Protein AF-A0A841EMT9-F1 (afdb_monomer_lite)

pLDDT: mean 80.93, std 11.11, range [41.47, 94.06]

Radius of gyration: 23.18 Å; chains: 1; bounding box: 44×37×73 Å

Organism: NCBI:txid502909

Structure (mmCIF, N/CA/C/O backbone):
data_AF-A0A841EMT9-F1
#
_entry.id   AF-A0A841EMT9-F1
#
loop_
_atom_site.group_PDB
_atom_site.id
_atom_site.type_symbol
_atom_site.label_atom_id
_atom_site.label_alt_id
_atom_site.label_comp_id
_atom_site.label_asym_id
_atom_site.label_entity_id
_atom_site.label_seq_id
_atom_site.pdbx_PDB_ins_code
_atom_site.Cartn_x
_atom_site.Cartn_y
_atom_site.Cartn_z
_atom_site.occupancy
_atom_site.B_iso_or_equiv
_atom_site.auth_seq_id
_atom_site.auth_comp_id
_atom_site.auth_asym_id
_atom_site.auth_atom_id
_atom_site.pdbx_PDB_model_num
ATOM 1 N N . MET A 1 1 ? 0.232 -6.992 -25.025 1.00 57.97 1 MET A N 1
ATOM 2 C CA . MET A 1 1 ? 1.631 -6.806 -24.603 1.00 57.97 1 MET A CA 1
ATOM 3 C C . MET A 1 1 ? 1.830 -5.321 -24.363 1.00 57.97 1 MET A C 1
ATOM 5 O O . MET A 1 1 ? 1.507 -4.546 -25.260 1.00 57.97 1 MET A O 1
ATOM 9 N N . THR A 1 2 ? 2.210 -4.908 -23.153 1.00 75.50 2 THR A N 1
ATOM 10 C CA . THR A 1 2 ? 2.491 -3.482 -22.883 1.00 75.50 2 THR A CA 1
ATOM 11 C C . THR A 1 2 ? 3.831 -3.095 -23.511 1.00 75.50 2 THR A C 1
ATOM 13 O O . THR A 1 2 ? 4.648 -3.965 -23.814 1.00 75.50 2 THR A O 1
ATOM 16 N N . ASN A 1 3 ? 4.090 -1.804 -23.726 1.00 79.00 3 ASN A N 1
ATOM 17 C CA . ASN A 1 3 ? 5.378 -1.394 -24.293 1.00 79.00 3 ASN A CA 1
ATOM 18 C C . ASN A 1 3 ? 6.549 -1.743 -23.354 1.00 79.00 3 ASN A C 1
ATOM 20 O O . ASN A 1 3 ? 7.606 -2.169 -23.807 1.00 79.00 3 ASN A O 1
ATOM 24 N N . LEU A 1 4 ? 6.326 -1.660 -22.040 1.00 87.00 4 LEU A N 1
ATOM 25 C CA . LEU A 1 4 ? 7.295 -2.076 -21.028 1.00 87.00 4 LEU A CA 1
ATOM 26 C C . LEU A 1 4 ? 7.629 -3.576 -21.135 1.00 87.00 4 LEU A C 1
ATOM 28 O O . LEU A 1 4 ? 8.797 -3.958 -21.109 1.00 87.00 4 LEU A O 1
ATOM 32 N N . GLU A 1 5 ? 6.613 -4.416 -21.349 1.00 86.19 5 GLU A N 1
ATOM 33 C CA . GLU A 1 5 ? 6.794 -5.847 -21.598 1.00 86.19 5 GLU A CA 1
ATOM 34 C C . GLU A 1 5 ? 7.573 -6.055 -22.897 1.00 86.19 5 GLU A C 1
ATOM 36 O O . GLU A 1 5 ? 8.557 -6.777 -22.901 1.00 86.19 5 GLU A O 1
ATOM 41 N N . LYS A 1 6 ? 7.222 -5.339 -23.971 1.00 82.81 6 LYS A N 1
ATOM 42 C CA . LYS A 1 6 ? 7.889 -5.431 -25.277 1.00 82.81 6 LYS A CA 1
ATOM 43 C C . LYS A 1 6 ? 9.382 -5.086 -25.228 1.00 82.81 6 LYS A C 1
ATOM 45 O O . LYS A 1 6 ? 10.168 -5.801 -25.843 1.00 82.81 6 LYS A O 1
ATOM 50 N N . PHE A 1 7 ? 9.779 -4.012 -24.548 1.00 84.38 7 PHE A N 1
ATOM 51 C CA . PHE A 1 7 ? 11.166 -3.523 -24.578 1.00 84.38 7 PHE A CA 1
ATOM 52 C C . PHE A 1 7 ? 12.050 -4.080 -23.460 1.00 84.38 7 PHE A C 1
ATOM 54 O O . PHE A 1 7 ? 13.268 -4.173 -23.633 1.00 84.38 7 PHE A O 1
ATOM 61 N N . PHE A 1 8 ? 11.450 -4.461 -22.331 1.00 87.25 8 PHE A N 1
ATOM 62 C CA . PHE A 1 8 ? 12.185 -4.791 -21.111 1.00 87.25 8 PHE A CA 1
ATOM 63 C C . PHE A 1 8 ? 11.793 -6.130 -20.485 1.00 87.25 8 PHE A C 1
ATOM 65 O O . PHE A 1 8 ? 12.443 -6.545 -19.533 1.00 87.25 8 PHE A O 1
ATOM 72 N N . GLY A 1 9 ? 10.766 -6.820 -20.992 1.00 88.00 9 GLY A N 1
ATOM 73 C CA . GLY A 1 9 ? 10.283 -8.061 -20.381 1.00 88.00 9 GLY A CA 1
ATOM 74 C C . GLY A 1 9 ? 9.599 -7.842 -19.034 1.00 88.00 9 GLY A C 1
ATOM 75 O O . GLY A 1 9 ? 9.548 -8.756 -18.216 1.00 88.00 9 GLY A O 1
ATOM 76 N N . ILE A 1 10 ? 9.099 -6.630 -18.769 1.00 90.06 10 ILE A N 1
ATOM 77 C CA . ILE A 1 10 ? 8.435 -6.301 -17.505 1.00 90.06 10 ILE A CA 1
ATOM 78 C C . ILE A 1 10 ? 6.928 -6.204 -17.706 1.00 90.06 10 ILE A C 1
ATOM 80 O O . ILE A 1 10 ? 6.430 -5.368 -18.464 1.00 90.06 10 ILE A O 1
ATOM 84 N N . LYS A 1 11 ? 6.191 -7.015 -16.948 1.00 91.94 11 LYS A N 1
ATOM 85 C CA . LYS A 1 11 ? 4.730 -7.032 -16.940 1.00 91.94 11 LYS A CA 1
ATOM 86 C C . LYS A 1 11 ? 4.197 -6.594 -15.582 1.00 91.94 11 LYS A C 1
ATOM 88 O O . LYS A 1 11 ? 4.527 -7.174 -14.555 1.00 91.94 11 LYS A O 1
ATOM 93 N N . VAL A 1 12 ? 3.312 -5.605 -15.589 1.00 91.94 12 VAL A N 1
ATOM 94 C CA . VAL A 1 12 ? 2.683 -5.062 -14.378 1.00 91.94 12 VAL A CA 1
ATOM 95 C C . VAL A 1 12 ? 1.253 -5.579 -14.278 1.00 91.94 12 VAL A C 1
ATOM 97 O O . VAL A 1 12 ? 0.493 -5.493 -15.244 1.00 91.94 12 VAL A O 1
ATOM 100 N N . GLN A 1 13 ? 0.875 -6.107 -13.116 1.00 91.50 13 GLN A N 1
ATOM 101 C CA . GLN A 1 13 ? -0.456 -6.655 -12.880 1.00 91.50 13 GLN A CA 1
ATOM 102 C C . GLN A 1 13 ? -0.939 -6.356 -11.461 1.00 91.50 13 GLN A C 1
ATOM 104 O O . GLN A 1 13 ? -0.216 -6.555 -10.494 1.00 91.50 13 GLN A O 1
ATOM 109 N N . PHE A 1 14 ? -2.201 -5.951 -11.329 1.00 89.12 14 PHE A N 1
ATOM 110 C CA . PHE A 1 14 ? -2.881 -5.900 -10.036 1.00 89.12 14 PHE A CA 1
ATOM 111 C C . PHE A 1 14 ? -3.625 -7.206 -9.782 1.00 89.12 14 PHE A C 1
ATOM 113 O O . PHE A 1 14 ? -4.360 -7.689 -10.651 1.00 89.12 14 PHE A O 1
ATOM 120 N N . LYS A 1 15 ? -3.477 -7.764 -8.580 1.00 85.69 15 LYS A N 1
ATOM 121 C CA . LYS A 1 15 ? -4.361 -8.828 -8.109 1.00 85.69 15 LYS A CA 1
ATOM 122 C C . LYS A 1 15 ? -5.725 -8.223 -7.781 1.00 85.69 15 LYS A C 1
ATOM 124 O O . LYS A 1 15 ? -5.851 -7.425 -6.858 1.00 85.69 15 LYS A O 1
ATOM 129 N N . GLN A 1 16 ? -6.745 -8.608 -8.544 1.00 69.88 16 GLN A N 1
ATOM 130 C CA . GLN A 1 16 ? -8.134 -8.212 -8.273 1.00 69.88 16 GLN A CA 1
ATOM 131 C C . GLN A 1 16 ? -8.759 -9.028 -7.135 1.00 69.88 16 GLN A C 1
ATOM 133 O O . GLN A 1 16 ? -9.648 -8.550 -6.434 1.00 69.88 16 GLN A O 1
ATOM 138 N N . ILE A 1 17 ? -8.297 -10.268 -6.963 1.00 82.00 17 ILE A N 1
ATOM 139 C CA . ILE A 1 17 ? -8.716 -11.174 -5.900 1.00 82.00 17 ILE A CA 1
ATOM 140 C C . ILE A 1 17 ? -7.456 -11.558 -5.138 1.00 82.00 17 ILE A C 1
ATOM 142 O O . ILE A 1 17 ? -6.546 -12.168 -5.700 1.00 82.00 17 ILE A O 1
ATOM 146 N N . LEU A 1 18 ? -7.405 -11.143 -3.878 1.00 84.50 18 LEU A N 1
ATOM 147 C CA . LEU A 1 18 ? -6.379 -11.559 -2.934 1.00 84.50 18 LEU A CA 1
ATOM 148 C C . LEU A 1 18 ? -6.778 -12.910 -2.349 1.00 84.50 18 LEU A C 1
ATOM 150 O O . LEU A 1 18 ? -7.969 -13.159 -2.127 1.00 84.50 18 LEU A O 1
ATOM 154 N N . ASP A 1 19 ? -5.798 -13.773 -2.105 1.00 85.69 19 ASP A N 1
ATOM 155 C CA . ASP A 1 19 ? -6.056 -14.988 -1.341 1.00 85.69 19 ASP A CA 1
ATOM 156 C C . ASP A 1 19 ? -6.442 -14.635 0.113 1.00 85.69 19 ASP A C 1
ATOM 158 O O . ASP A 1 19 ? -6.167 -13.524 0.579 1.00 85.69 19 ASP A O 1
ATOM 162 N N . PRO A 1 20 ? -7.126 -15.537 0.840 1.00 79.50 20 PRO A N 1
ATOM 163 C CA . PRO A 1 20 ? -7.643 -15.225 2.171 1.00 79.50 20 PRO A CA 1
ATOM 164 C C . PRO A 1 20 ? -6.575 -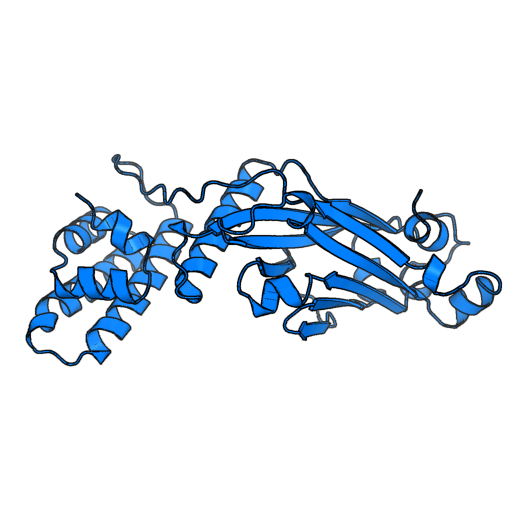14.785 3.181 1.00 79.50 20 PRO A C 1
ATOM 166 O O . PRO A 1 20 ? -6.867 -13.943 4.030 1.00 79.50 20 PRO A O 1
ATOM 169 N N . LEU A 1 21 ? -5.352 -15.319 3.086 1.00 74.81 21 LEU A N 1
ATOM 170 C CA . LEU A 1 21 ? -4.259 -14.983 3.999 1.00 74.81 21 LEU A CA 1
ATOM 171 C C . LEU A 1 21 ? -3.720 -13.581 3.708 1.00 74.81 21 LEU A C 1
ATOM 173 O O . LEU A 1 21 ? -3.637 -12.760 4.620 1.00 74.81 21 LEU A O 1
ATOM 177 N N . GLU A 1 22 ? -3.440 -13.280 2.437 1.00 77.31 22 GLU A N 1
ATOM 178 C CA . GLU A 1 22 ? -3.008 -11.954 1.980 1.00 77.31 22 GLU A CA 1
ATOM 179 C C . GLU A 1 22 ? -4.060 -10.884 2.314 1.00 77.31 22 GLU A C 1
ATOM 181 O O . GLU A 1 22 ? -3.741 -9.815 2.838 1.00 77.31 22 GLU A O 1
ATOM 186 N N . LEU A 1 23 ? -5.342 -11.197 2.100 1.00 84.31 23 LEU A N 1
ATOM 187 C CA . LEU A 1 23 ? -6.450 -10.320 2.468 1.00 84.31 23 LEU A CA 1
ATOM 188 C C . LEU A 1 23 ? -6.508 -10.068 3.980 1.00 84.31 23 LEU A C 1
ATOM 190 O O . LEU A 1 23 ? -6.699 -8.926 4.398 1.00 84.31 23 LEU A O 1
ATOM 194 N N . SER A 1 24 ? -6.374 -11.116 4.797 1.00 76.75 24 SER A N 1
ATOM 195 C CA . SER A 1 24 ? -6.397 -10.994 6.257 1.00 76.75 24 SER A CA 1
ATOM 196 C C . SER A 1 24 ? -5.236 -10.140 6.760 1.00 76.75 24 SER A C 1
ATOM 198 O O . SER A 1 24 ? -5.446 -9.235 7.565 1.00 76.75 24 SER A O 1
ATOM 200 N N . TYR A 1 25 ? -4.029 -10.374 6.241 1.00 80.50 25 TYR A N 1
ATOM 201 C CA . TYR A 1 25 ? -2.841 -9.588 6.565 1.00 80.50 25 TYR A CA 1
ATOM 202 C C . TYR A 1 25 ? -3.038 -8.098 6.245 1.00 80.50 25 TYR A C 1
ATOM 204 O O . TYR A 1 25 ? -2.865 -7.243 7.117 1.00 80.50 25 TYR A O 1
ATOM 212 N N . LEU A 1 26 ? -3.491 -7.774 5.027 1.00 84.56 26 LEU A N 1
ATOM 213 C CA . LEU A 1 26 ? -3.700 -6.384 4.613 1.00 84.56 26 LEU A CA 1
ATOM 214 C C . LEU A 1 26 ? -4.832 -5.692 5.378 1.00 84.56 26 LEU A C 1
ATOM 216 O O . LEU A 1 26 ? -4.747 -4.489 5.631 1.00 84.56 26 LEU A O 1
ATOM 220 N N . LYS A 1 27 ? -5.874 -6.425 5.790 1.00 85.44 27 LYS A N 1
ATOM 221 C CA . LYS A 1 27 ? -6.912 -5.889 6.684 1.00 85.44 27 LYS A CA 1
ATOM 222 C C . LYS A 1 27 ? -6.339 -5.505 8.046 1.00 85.44 27 LYS A C 1
ATOM 224 O O . LYS A 1 27 ? -6.620 -4.408 8.522 1.00 85.44 27 LYS A O 1
ATOM 229 N N . THR A 1 28 ? -5.521 -6.366 8.647 1.00 78.00 28 THR A N 1
ATOM 230 C CA . THR A 1 28 ? -4.851 -6.076 9.924 1.00 78.00 28 THR A CA 1
ATOM 231 C C . THR A 1 28 ? -3.940 -4.859 9.803 1.00 78.00 28 THR A C 1
ATOM 233 O O . THR A 1 28 ? -3.982 -3.957 10.637 1.00 78.00 28 THR A O 1
ATOM 236 N N . LYS A 1 29 ? -3.168 -4.781 8.717 1.00 80.56 29 LYS A N 1
ATOM 237 C CA . LYS A 1 29 ? -2.310 -3.630 8.425 1.00 80.56 29 LYS A CA 1
ATOM 238 C C . LYS A 1 29 ? -3.116 -2.334 8.275 1.00 80.56 29 LYS A C 1
ATOM 240 O O . LYS A 1 29 ? -2.742 -1.311 8.841 1.00 80.56 29 LYS A O 1
ATOM 245 N N . ALA A 1 30 ? -4.258 -2.381 7.589 1.00 84.56 30 ALA A N 1
ATOM 246 C CA . ALA A 1 30 ? -5.164 -1.239 7.470 1.00 84.56 30 ALA A CA 1
ATOM 247 C C . ALA A 1 30 ? -5.750 -0.809 8.832 1.00 84.56 30 ALA A C 1
ATOM 249 O O . ALA A 1 30 ? -5.779 0.379 9.151 1.00 84.56 30 ALA A O 1
ATOM 250 N N . LEU A 1 31 ? -6.152 -1.757 9.681 1.00 80.12 31 LEU A N 1
ATOM 251 C CA . LEU A 1 31 ? -6.595 -1.451 11.046 1.00 80.12 31 LEU A CA 1
ATOM 252 C C . LEU A 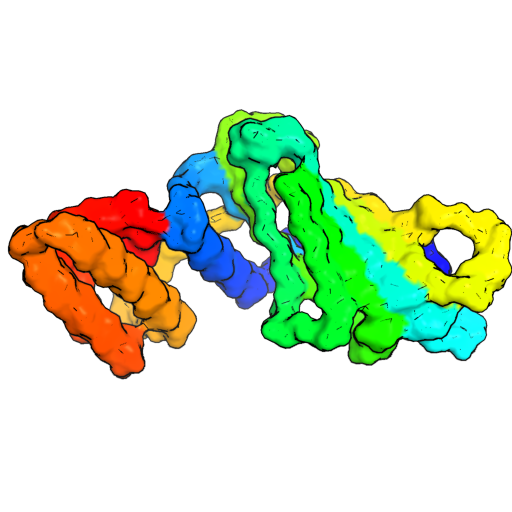1 31 ? -5.499 -0.732 11.849 1.00 80.12 31 LEU A C 1
ATOM 254 O O . LEU A 1 31 ? -5.750 0.332 12.414 1.00 80.12 31 LEU A O 1
ATOM 258 N N . ASN A 1 32 ? -4.266 -1.241 11.809 1.00 72.50 32 ASN A N 1
ATOM 259 C CA . ASN A 1 32 ? -3.130 -0.632 12.505 1.00 72.50 32 ASN A CA 1
ATOM 260 C C . ASN A 1 32 ? -2.830 0.790 11.999 1.00 72.50 32 ASN A C 1
ATOM 262 O O . ASN A 1 32 ? -2.602 1.699 12.799 1.00 72.50 32 ASN A O 1
ATOM 266 N N . LEU A 1 33 ? -2.877 1.008 10.680 1.00 75.19 33 LEU A N 1
ATOM 267 C CA . LEU A 1 33 ? -2.706 2.336 10.082 1.00 75.19 33 LEU A CA 1
ATOM 268 C C . LEU A 1 33 ? -3.803 3.308 10.526 1.00 75.19 33 LEU A C 1
ATOM 270 O O . LEU A 1 33 ? -3.507 4.466 10.818 1.00 75.19 33 LEU A O 1
ATOM 274 N N . THR A 1 34 ? -5.050 2.843 10.630 1.00 73.56 34 THR A N 1
ATOM 275 C CA . THR A 1 34 ? -6.177 3.650 11.127 1.00 73.56 34 THR A CA 1
ATOM 276 C C . THR A 1 34 ? -5.911 4.136 12.558 1.00 73.56 34 THR A C 1
ATOM 278 O O . THR A 1 34 ? -6.031 5.329 12.835 1.00 73.56 34 THR A O 1
ATOM 281 N N . ALA A 1 35 ? -5.442 3.243 13.437 1.00 66.44 35 ALA A N 1
ATOM 282 C CA . ALA A 1 35 ? -5.105 3.558 14.829 1.00 66.44 35 ALA A CA 1
ATOM 283 C C . ALA A 1 35 ? -3.856 4.451 14.989 1.00 66.44 35 ALA A C 1
ATOM 285 O O . ALA A 1 35 ? -3.601 5.002 16.059 1.00 66.44 35 ALA A O 1
ATOM 286 N N . LEU A 1 36 ? -2.997 4.554 13.970 1.00 62.31 36 LEU A N 1
ATOM 287 C CA . LEU A 1 36 ? -1.829 5.449 13.980 1.00 62.31 36 LEU A CA 1
ATOM 288 C C . LEU A 1 36 ? -2.162 6.861 13.494 1.00 62.31 36 LEU A C 1
ATOM 290 O O . LEU A 1 36 ? -1.440 7.803 13.799 1.00 62.31 36 LEU A O 1
ATOM 294 N N . THR A 1 37 ? -3.241 7.003 12.732 1.00 65.62 37 THR A N 1
ATOM 295 C CA . THR A 1 37 ? -3.560 8.226 11.986 1.00 65.62 37 THR A CA 1
ATOM 296 C C . THR A 1 37 ? -4.781 8.967 12.538 1.00 65.62 37 THR A C 1
ATOM 298 O O . THR A 1 37 ? -5.157 10.009 12.002 1.00 65.62 37 THR A O 1
ATOM 301 N N . ASN A 1 38 ? -5.356 8.461 13.637 1.00 62.53 38 ASN A N 1
ATOM 302 C CA . ASN A 1 38 ? -6.539 8.977 14.331 1.00 62.53 38 ASN A CA 1
ATOM 303 C C . ASN A 1 38 ? -7.749 9.195 13.398 1.00 62.53 38 ASN A C 1
ATOM 305 O O . ASN A 1 38 ? -8.455 10.203 13.479 1.00 62.53 38 ASN A O 1
ATOM 309 N N . PHE A 1 39 ? -7.973 8.271 12.456 1.00 67.69 39 PHE A N 1
ATOM 310 C CA . PHE A 1 39 ? -9.124 8.337 11.553 1.00 67.69 39 PHE A CA 1
ATOM 311 C C . PHE A 1 39 ? -10.343 7.635 12.129 1.00 67.69 39 PHE A C 1
ATOM 313 O O . PHE A 1 39 ? -10.267 6.493 12.578 1.00 67.69 39 PHE A O 1
ATOM 320 N N . ASN A 1 40 ? -11.507 8.274 11.987 1.00 74.19 40 ASN A N 1
ATOM 321 C CA . ASN A 1 40 ? -12.767 7.570 12.156 1.00 74.19 40 ASN A CA 1
ATOM 322 C C . ASN A 1 40 ? -13.032 6.700 10.918 1.00 74.19 40 ASN A C 1
ATOM 324 O O . ASN A 1 40 ? -13.449 7.202 9.869 1.00 74.19 40 ASN A O 1
ATOM 328 N N . ILE A 1 41 ? -12.805 5.393 11.056 1.00 76.38 41 ILE A N 1
ATOM 329 C CA . ILE A 1 41 ? -12.998 4.403 9.993 1.00 76.38 41 ILE A CA 1
ATOM 330 C C . ILE A 1 41 ? -14.431 4.365 9.451 1.00 76.38 41 ILE A C 1
ATOM 332 O O . ILE A 1 41 ? -14.647 4.020 8.291 1.00 76.38 41 ILE A O 1
ATOM 336 N N . GLU A 1 42 ? -15.418 4.783 10.246 1.00 80.94 42 GLU A N 1
ATOM 337 C CA . GLU A 1 42 ? -16.824 4.809 9.846 1.00 80.94 42 GLU A CA 1
ATOM 338 C C . GLU A 1 42 ? -17.094 5.806 8.716 1.00 80.94 42 GLU A C 1
ATOM 340 O O . GLU A 1 42 ? -18.068 5.640 7.983 1.00 80.94 42 GLU A O 1
ATOM 345 N N . ASN A 1 43 ? -16.223 6.796 8.513 1.00 85.62 43 ASN A N 1
ATOM 346 C CA . ASN A 1 43 ? -16.368 7.788 7.446 1.00 85.62 43 ASN A CA 1
ATOM 347 C C . ASN A 1 43 ? -15.741 7.348 6.119 1.00 85.62 43 ASN A C 1
ATOM 349 O O . ASN A 1 43 ? -15.933 8.016 5.102 1.00 85.62 43 ASN A O 1
ATOM 353 N N . PHE A 1 44 ? -15.018 6.225 6.100 1.00 87.50 44 PHE A N 1
ATOM 354 C CA . PHE A 1 44 ? -14.245 5.792 4.942 1.00 87.50 44 PHE A CA 1
ATOM 355 C C . PHE A 1 44 ? -14.656 4.400 4.457 1.00 87.50 44 PHE A C 1
ATOM 357 O O . PHE A 1 44 ? -15.058 3.519 5.214 1.00 87.50 44 PHE A O 1
ATOM 364 N N . PHE A 1 45 ? -14.542 4.197 3.151 1.00 90.88 45 PHE A N 1
ATOM 365 C CA . PHE A 1 45 ? -14.413 2.888 2.534 1.00 90.88 45 PHE A CA 1
ATOM 366 C C . PHE A 1 45 ? -12.933 2.529 2.445 1.00 90.88 45 PHE A C 1
ATOM 368 O O . PHE A 1 45 ? -12.112 3.369 2.074 1.00 90.88 45 PHE A O 1
ATOM 375 N N . VAL A 1 46 ? -12.597 1.278 2.754 1.00 90.00 46 VAL A N 1
ATOM 376 C CA . VAL A 1 46 ? -11.222 0.776 2.683 1.00 90.00 46 VAL A CA 1
ATOM 377 C C . VAL A 1 46 ? -11.079 -0.155 1.499 1.00 90.00 46 VAL A C 1
ATOM 379 O O . VAL A 1 46 ? -11.938 -0.999 1.250 1.00 90.00 46 VAL A O 1
ATOM 382 N N . TYR A 1 47 ? -9.971 -0.023 0.788 1.00 91.56 47 TYR A N 1
ATOM 383 C CA . TYR A 1 47 ? -9.611 -0.860 -0.342 1.00 91.56 47 TYR A CA 1
ATOM 384 C C . TYR A 1 47 ? -8.185 -1.354 -0.164 1.00 91.56 47 TYR A C 1
ATOM 386 O O . TYR A 1 47 ? -7.305 -0.582 0.211 1.00 91.56 47 TYR A O 1
ATOM 394 N N . VAL A 1 48 ? -7.954 -2.626 -0.473 1.00 91.00 48 VAL A N 1
ATOM 395 C CA . VAL A 1 48 ? -6.629 -3.244 -0.402 1.00 91.00 48 VAL A CA 1
ATOM 396 C C . VAL A 1 48 ? -6.320 -3.934 -1.722 1.00 91.00 48 VAL A C 1
ATOM 398 O O . VAL A 1 48 ? -7.181 -4.602 -2.295 1.00 91.00 48 VAL A O 1
ATOM 401 N N . HIS A 1 49 ? -5.108 -3.733 -2.223 1.00 90.69 49 HIS A N 1
ATOM 402 C CA . HIS A 1 49 ? -4.644 -4.293 -3.486 1.00 90.69 49 HIS A CA 1
ATOM 403 C C . HIS A 1 49 ? -3.180 -4.700 -3.374 1.00 90.69 49 HIS A C 1
ATOM 405 O O . HIS A 1 49 ? -2.400 -4.039 -2.690 1.00 90.69 49 HIS A O 1
ATOM 411 N N . THR A 1 50 ? -2.803 -5.713 -4.147 1.00 90.50 50 THR A N 1
ATOM 412 C CA . THR A 1 50 ? -1.401 -6.057 -4.385 1.00 90.50 50 THR A CA 1
ATOM 413 C C . THR A 1 50 ? -1.085 -5.845 -5.857 1.00 90.50 50 THR A C 1
ATOM 415 O O . THR A 1 50 ? -1.795 -6.341 -6.740 1.00 90.50 50 THR A O 1
ATOM 418 N N . MET A 1 51 ? -0.020 -5.100 -6.128 1.00 91.56 51 MET A N 1
ATOM 419 C CA . MET A 1 51 ? 0.585 -4.977 -7.445 1.00 91.56 51 MET A CA 1
ATOM 420 C C . MET A 1 51 ? 1.772 -5.929 -7.544 1.00 91.56 51 MET A C 1
ATOM 422 O O . MET A 1 51 ? 2.658 -5.909 -6.695 1.00 91.56 51 MET A O 1
ATOM 426 N N . ASN A 1 52 ? 1.813 -6.711 -8.614 1.00 91.62 52 ASN A N 1
ATOM 427 C CA . ASN A 1 52 ? 2.949 -7.534 -8.984 1.00 91.62 52 ASN A CA 1
ATOM 428 C C . ASN A 1 52 ? 3.616 -6.950 -10.230 1.00 91.62 52 ASN A C 1
ATOM 430 O O . ASN A 1 52 ? 2.961 -6.711 -11.249 1.00 91.62 52 ASN A O 1
ATOM 434 N N . ILE A 1 53 ? 4.930 -6.786 -10.164 1.00 91.56 53 ILE A N 1
ATOM 435 C CA . ILE A 1 53 ? 5.780 -6.488 -11.313 1.00 91.56 53 ILE A CA 1
ATOM 436 C C . ILE A 1 53 ? 6.542 -7.767 -11.628 1.00 91.56 53 ILE A C 1
ATOM 438 O O . ILE A 1 53 ? 7.463 -8.145 -10.910 1.00 91.56 53 ILE A O 1
ATOM 442 N N . HIS A 1 54 ? 6.109 -8.462 -12.672 1.00 91.88 54 HIS A N 1
ATOM 443 C CA . HIS A 1 54 ? 6.736 -9.677 -13.165 1.00 91.88 54 HIS A CA 1
ATOM 444 C C . HIS A 1 54 ? 7.893 -9.325 -14.091 1.00 91.88 54 HIS A C 1
ATOM 446 O O . HIS A 1 54 ? 7.751 -8.482 -14.979 1.00 91.88 54 HIS A O 1
ATOM 452 N N . ILE A 1 55 ? 9.014 -10.002 -13.880 1.00 89.56 55 ILE A N 1
ATOM 453 C CA . ILE A 1 55 ? 10.271 -9.761 -14.573 1.00 89.56 55 ILE A CA 1
ATOM 454 C C . ILE A 1 55 ? 10.628 -11.024 -15.355 1.00 89.56 55 ILE A C 1
ATOM 456 O O . ILE A 1 55 ? 10.894 -12.076 -14.765 1.00 89.56 55 ILE A O 1
ATOM 460 N N . ASP A 1 56 ? 10.623 -10.922 -16.683 1.00 87.19 56 ASP A N 1
ATOM 461 C CA . ASP A 1 56 ? 11.083 -11.985 -17.570 1.00 87.19 56 ASP A CA 1
ATOM 462 C C . ASP A 1 56 ? 12.537 -11.757 -17.997 1.00 87.19 56 ASP A C 1
ATOM 464 O O . ASP A 1 56 ? 12.853 -11.017 -18.933 1.00 87.19 56 ASP A O 1
ATOM 468 N N . HIS A 1 57 ? 13.435 -12.464 -17.316 1.00 76.69 57 HIS A N 1
ATOM 469 C CA . HIS A 1 57 ? 14.869 -12.456 -17.606 1.00 76.69 57 HIS A CA 1
ATOM 470 C C . HIS A 1 57 ? 15.206 -12.961 -19.015 1.00 76.69 57 HIS A C 1
ATOM 472 O O . HIS A 1 57 ? 16.223 -12.556 -19.580 1.00 76.69 57 HIS A O 1
ATOM 478 N N . ARG A 1 58 ? 14.347 -13.805 -19.607 1.00 75.19 58 ARG A N 1
ATOM 479 C CA . ARG A 1 58 ? 14.556 -14.455 -20.913 1.00 75.19 58 ARG A CA 1
ATOM 480 C C . ARG A 1 58 ? 13.960 -13.672 -22.084 1.00 75.19 58 ARG A C 1
ATOM 482 O O . ARG A 1 58 ? 14.008 -14.148 -23.216 1.00 75.19 58 ARG A O 1
ATOM 489 N N . HIS A 1 59 ? 13.398 -12.493 -21.824 1.00 73.31 59 HIS A N 1
ATOM 490 C CA . HIS A 1 59 ? 12.742 -11.675 -22.841 1.00 73.31 59 HIS A CA 1
ATOM 491 C C . HIS A 1 59 ? 13.686 -11.316 -24.002 1.00 73.31 59 HIS A C 1
ATOM 493 O O . HIS A 1 59 ? 14.874 -11.106 -23.769 1.00 73.31 59 HIS A O 1
ATOM 499 N N . PHE A 1 60 ? 13.137 -11.203 -25.223 1.00 60.38 60 PHE A N 1
ATOM 500 C CA . PHE A 1 60 ? 13.759 -11.188 -26.574 1.00 60.38 60 PHE A CA 1
ATOM 501 C C . PHE A 1 60 ? 14.961 -10.240 -26.852 1.00 60.38 60 PHE A C 1
ATOM 503 O O . PHE A 1 60 ? 15.428 -10.114 -27.988 1.00 60.38 60 PHE A O 1
ATOM 510 N N . ALA A 1 61 ? 15.500 -9.558 -25.850 1.00 55.22 61 ALA A N 1
ATOM 511 C CA . ALA A 1 61 ? 16.608 -8.624 -25.959 1.00 55.22 61 ALA A CA 1
ATOM 512 C C . ALA A 1 61 ? 17.986 -9.321 -25.874 1.00 55.22 61 ALA A C 1
ATOM 514 O O . ALA A 1 61 ? 18.709 -9.197 -24.893 1.00 55.22 61 ALA A O 1
ATOM 515 N N . HIS A 1 62 ? 18.372 -10.022 -26.944 1.00 54.22 62 HIS A N 1
ATOM 516 C CA . HIS A 1 62 ? 19.761 -10.066 -27.437 1.00 54.22 62 HIS A CA 1
ATOM 517 C C . HIS A 1 62 ? 20.861 -10.434 -26.411 1.00 54.22 62 HIS A C 1
ATOM 519 O O . HIS A 1 62 ? 21.892 -9.769 -26.368 1.00 54.22 62 HIS A O 1
ATOM 525 N N . ASN A 1 63 ? 20.683 -11.485 -25.602 1.00 61.62 63 ASN A N 1
ATOM 526 C CA . ASN A 1 63 ? 21.699 -11.972 -24.646 1.00 61.62 63 ASN A CA 1
ATOM 527 C C . ASN A 1 63 ? 22.198 -10.930 -23.617 1.00 61.62 63 ASN A C 1
ATOM 529 O O . ASN A 1 63 ? 23.262 -11.119 -23.034 1.00 61.62 63 ASN A O 1
ATOM 533 N N . VAL A 1 64 ? 21.467 -9.834 -23.386 1.00 72.19 64 VAL A N 1
ATOM 534 C CA . VAL A 1 64 ? 21.840 -8.815 -22.391 1.00 72.19 64 VAL A CA 1
ATOM 535 C C . VAL A 1 64 ? 21.076 -9.088 -21.095 1.00 72.19 64 VAL A C 1
ATOM 537 O O . VAL A 1 64 ? 19.862 -9.293 -21.129 1.00 72.19 64 VAL A O 1
ATOM 540 N N . GLU A 1 65 ? 21.740 -9.096 -19.939 1.00 77.62 65 GLU A N 1
ATOM 541 C CA . GLU A 1 65 ? 21.060 -9.276 -18.647 1.00 77.62 65 GLU A CA 1
ATOM 542 C C . GLU A 1 65 ? 20.144 -8.085 -18.322 1.00 77.62 65 GLU A C 1
ATOM 544 O O . GLU A 1 65 ? 20.217 -7.024 -18.943 1.00 77.62 65 GLU A O 1
ATOM 549 N N . LEU A 1 66 ? 19.213 -8.247 -17.380 1.00 79.12 66 LEU A N 1
ATOM 550 C CA . LEU A 1 66 ? 18.248 -7.191 -17.065 1.00 79.12 66 LEU A CA 1
ATOM 551 C C . LEU A 1 66 ? 18.925 -5.954 -16.455 1.00 79.12 66 LEU A C 1
ATOM 553 O O . LEU A 1 66 ? 18.572 -4.829 -16.810 1.00 79.12 66 LEU A O 1
ATOM 557 N N . LYS A 1 67 ? 19.936 -6.165 -15.603 1.00 80.88 67 LYS A N 1
ATOM 558 C CA . LYS A 1 67 ? 20.745 -5.098 -14.981 1.00 80.88 67 LYS A CA 1
ATOM 559 C C . LYS A 1 67 ? 21.456 -4.196 -16.003 1.00 80.88 67 LYS A C 1
ATOM 561 O O . LYS A 1 67 ? 21.667 -3.011 -15.754 1.00 80.88 67 LYS A O 1
ATOM 566 N N . ASP A 1 68 ? 21.776 -4.758 -17.167 1.00 84.06 68 ASP A N 1
ATOM 567 C CA . ASP A 1 68 ? 22.466 -4.071 -18.262 1.00 84.06 68 ASP A CA 1
ATOM 568 C C . ASP A 1 68 ? 21.470 -3.411 -19.234 1.00 84.06 68 ASP A C 1
ATOM 570 O O . ASP A 1 68 ? 21.844 -2.592 -20.073 1.00 84.06 68 ASP A O 1
ATOM 574 N N . ARG A 1 69 ? 20.177 -3.744 -19.119 1.00 86.75 69 ARG A N 1
ATOM 575 C CA . ARG A 1 69 ? 19.080 -3.128 -19.880 1.00 86.75 69 ARG A CA 1
ATOM 576 C C . ARG A 1 69 ? 18.466 -1.953 -19.136 1.00 86.75 69 ARG A C 1
ATOM 578 O O . ARG A 1 69 ? 18.161 -0.930 -19.747 1.00 86.75 69 ARG A O 1
ATOM 585 N N . ILE A 1 70 ? 18.267 -2.106 -17.830 1.00 90.00 70 ILE A N 1
ATOM 586 C CA . ILE A 1 70 ? 17.529 -1.171 -16.983 1.00 90.00 70 ILE A CA 1
ATOM 587 C C . ILE A 1 70 ? 18.489 -0.579 -15.967 1.00 90.00 70 ILE A C 1
ATOM 589 O O . ILE A 1 70 ? 19.112 -1.301 -15.199 1.00 90.00 70 ILE A O 1
ATOM 593 N N . LYS A 1 71 ? 18.579 0.747 -15.943 1.00 91.44 71 LYS A N 1
ATOM 594 C CA . LYS A 1 71 ? 19.230 1.470 -14.856 1.00 91.44 71 LYS A CA 1
ATOM 595 C C . LYS A 1 71 ? 18.329 1.475 -13.627 1.00 91.44 71 LYS A C 1
ATOM 597 O O . LYS A 1 71 ? 18.773 1.155 -12.530 1.00 91.44 71 LYS A O 1
ATOM 602 N N . GLU A 1 72 ? 17.066 1.828 -13.830 1.00 91.88 72 GLU A N 1
ATOM 603 C CA . GLU A 1 72 ? 16.099 2.034 -12.759 1.00 91.88 72 GLU A CA 1
ATOM 604 C C . GLU A 1 72 ? 14.675 1.801 -13.264 1.00 91.88 72 GLU A C 1
ATOM 606 O O . GLU A 1 72 ? 14.354 2.078 -14.422 1.00 91.88 72 GLU A O 1
ATOM 611 N N . LEU A 1 73 ? 13.816 1.286 -12.394 1.00 92.44 73 LEU A N 1
ATOM 612 C CA . LEU A 1 73 ? 12.384 1.190 -12.612 1.00 92.44 73 LEU A CA 1
ATOM 613 C C . LEU A 1 73 ? 11.684 2.153 -11.658 1.00 92.44 73 LEU A C 1
ATOM 615 O O . LEU A 1 73 ? 11.732 1.981 -10.443 1.00 92.44 73 LEU A O 1
ATOM 619 N N . GLU A 1 74 ? 11.011 3.143 -12.221 1.00 93.44 74 GLU A N 1
ATOM 620 C CA . GLU A 1 74 ? 10.212 4.109 -11.482 1.00 93.44 74 GLU A CA 1
ATOM 621 C C . GLU A 1 74 ? 8.760 3.624 -11.428 1.00 93.44 74 GLU A C 1
ATOM 623 O O . GLU A 1 74 ? 8.136 3.343 -12.456 1.00 93.44 74 GLU A O 1
ATOM 628 N N . VAL A 1 75 ? 8.210 3.524 -10.222 1.00 92.44 75 VAL A N 1
ATOM 629 C CA . VAL A 1 75 ? 6.819 3.158 -9.960 1.00 92.44 75 VAL A CA 1
ATOM 630 C C . VAL A 1 75 ? 6.148 4.314 -9.241 1.00 92.44 75 VAL A C 1
ATOM 632 O O . VAL A 1 75 ? 6.438 4.597 -8.083 1.00 92.44 75 VAL A O 1
ATOM 635 N N . GLN A 1 76 ? 5.211 4.958 -9.922 1.00 92.19 76 GLN A N 1
ATOM 636 C CA . GLN A 1 76 ? 4.502 6.124 -9.428 1.00 92.19 76 GLN A CA 1
ATOM 637 C C . GLN A 1 76 ? 3.025 5.806 -9.192 1.00 92.19 76 GLN A C 1
ATOM 639 O O . GLN A 1 76 ? 2.325 5.321 -10.081 1.00 92.19 76 GLN A O 1
ATOM 644 N N . PHE A 1 77 ? 2.524 6.158 -8.014 1.00 91.06 77 PHE A N 1
ATOM 645 C CA . PHE A 1 77 ? 1.112 6.130 -7.649 1.00 91.06 77 PHE A CA 1
ATOM 646 C C . PHE A 1 77 ? 0.620 7.566 -7.501 1.00 91.06 77 PHE A C 1
ATOM 648 O O . PHE A 1 77 ? 1.087 8.285 -6.627 1.00 91.06 77 PHE A O 1
ATOM 655 N N . CYS A 1 78 ? -0.326 7.987 -8.335 1.00 90.81 78 CYS A N 1
ATOM 656 C CA . CYS A 1 78 ? -0.903 9.327 -8.324 1.00 90.81 78 CYS A CA 1
ATOM 657 C C . CYS A 1 78 ? -2.380 9.295 -7.931 1.00 90.81 78 CYS A C 1
ATOM 659 O O . CYS A 1 78 ? -3.173 8.513 -8.470 1.00 90.81 78 CYS A O 1
ATOM 661 N N . VAL A 1 79 ? -2.776 10.254 -7.102 1.00 89.06 79 VAL A N 1
ATOM 662 C CA . VAL A 1 79 ? -4.175 10.568 -6.797 1.00 89.06 79 VAL A CA 1
ATOM 663 C C . VAL A 1 79 ? -4.491 11.975 -7.290 1.00 89.06 79 VAL A C 1
ATOM 665 O O . VAL A 1 79 ? -3.618 12.834 -7.383 1.00 89.06 79 VAL A O 1
ATOM 668 N N . ASN A 1 80 ? -5.753 12.237 -7.635 1.00 88.25 80 ASN A N 1
ATOM 669 C CA . ASN A 1 80 ? -6.168 13.576 -8.037 1.00 88.25 80 ASN A CA 1
ATOM 670 C C . ASN A 1 80 ? -5.895 14.592 -6.906 1.00 88.25 80 ASN A C 1
ATOM 672 O O . ASN A 1 80 ? -6.477 14.458 -5.822 1.00 88.25 80 ASN A O 1
ATOM 676 N N . PRO A 1 81 ? -5.128 15.668 -7.162 1.00 88.06 81 PRO A N 1
ATOM 677 C CA . PRO A 1 81 ? -4.811 16.673 -6.151 1.00 88.06 81 PRO A CA 1
ATOM 678 C C . PRO A 1 81 ? -6.031 17.296 -5.472 1.00 88.06 81 PRO A C 1
ATOM 680 O O . PRO A 1 81 ? -5.996 17.595 -4.282 1.00 88.06 81 PRO A O 1
ATOM 683 N N . LYS A 1 82 ? -7.144 17.468 -6.200 1.00 88.56 82 LYS A N 1
ATOM 684 C CA . LYS A 1 82 ? -8.380 18.025 -5.627 1.00 88.56 82 LYS A CA 1
ATOM 685 C C . LYS A 1 82 ? -9.003 17.097 -4.585 1.00 88.56 82 LYS A C 1
ATOM 687 O O . LYS A 1 82 ? -9.603 17.591 -3.639 1.00 88.56 82 LYS A O 1
ATOM 692 N N . GLN A 1 83 ? -8.880 15.782 -4.764 1.00 87.44 83 GLN A N 1
ATOM 693 C CA . GLN A 1 83 ? -9.435 14.792 -3.839 1.00 87.44 83 GLN A CA 1
ATOM 694 C C . GLN A 1 83 ? -8.578 14.687 -2.578 1.00 87.44 83 GLN A C 1
ATOM 696 O O . GLN A 1 83 ? -9.131 14.641 -1.485 1.00 87.44 83 GLN A O 1
ATOM 701 N N . VAL A 1 84 ? -7.251 14.751 -2.724 1.00 84.81 84 VAL A N 1
ATOM 702 C CA . VAL A 1 84 ? -6.316 14.806 -1.590 1.00 84.81 84 VAL A CA 1
ATOM 703 C C . VAL A 1 84 ? -6.543 16.063 -0.752 1.00 84.81 84 VAL A C 1
ATOM 705 O O . VAL A 1 84 ? -6.774 15.961 0.447 1.00 84.81 84 VAL A O 1
ATOM 708 N N . ARG A 1 85 ? -6.567 17.252 -1.376 1.00 84.62 85 ARG A N 1
ATOM 709 C CA . ARG A 1 85 ? -6.772 18.530 -0.661 1.00 84.62 85 ARG A CA 1
ATOM 710 C C . ARG A 1 85 ? -8.093 18.588 0.106 1.00 84.62 85 ARG A C 1
ATOM 712 O O . ARG A 1 85 ? -8.178 19.263 1.120 1.00 84.62 85 ARG A O 1
ATOM 719 N N . LYS A 1 86 ? -9.124 17.898 -0.389 1.00 86.38 86 LYS A N 1
ATOM 720 C CA . LYS A 1 86 ? -10.433 17.786 0.271 1.00 86.38 86 LYS A CA 1
ATOM 721 C C . LYS A 1 86 ? -10.509 16.645 1.292 1.00 86.38 86 LYS A C 1
ATOM 723 O O . LYS A 1 86 ? -11.579 16.414 1.838 1.00 86.38 86 LYS A O 1
ATOM 728 N N . GLY A 1 87 ? -9.427 15.893 1.499 1.00 82.44 87 GLY A N 1
ATOM 729 C CA . GLY A 1 87 ? -9.397 14.727 2.382 1.00 82.44 87 GLY A CA 1
ATOM 730 C C . GLY A 1 87 ? -10.214 13.528 1.888 1.00 82.44 87 GLY A C 1
ATOM 731 O O . GLY A 1 87 ? -10.414 12.588 2.648 1.00 82.44 87 GLY A O 1
ATOM 732 N N . GLN A 1 88 ? -10.671 13.539 0.630 1.00 87.31 88 GLN A N 1
ATOM 733 C CA . GLN A 1 88 ? -11.585 12.530 0.078 1.00 87.31 88 GLN A CA 1
ATOM 734 C C . GLN A 1 88 ? -10.900 11.207 -0.258 1.00 87.31 88 GLN A C 1
ATOM 736 O O . GLN A 1 88 ? -11.563 10.175 -0.335 1.00 87.31 88 GLN A O 1
ATOM 741 N N . ILE A 1 89 ? -9.594 11.237 -0.520 1.00 85.56 89 ILE A N 1
ATOM 742 C CA . ILE A 1 89 ? -8.784 10.041 -0.739 1.00 85.56 89 ILE A CA 1
ATOM 743 C C . ILE A 1 89 ? -7.507 10.190 0.071 1.00 85.56 89 ILE A C 1
ATOM 745 O O . ILE A 1 89 ? -6.811 11.201 -0.039 1.00 85.56 89 ILE A O 1
ATOM 749 N N . ARG A 1 90 ? -7.190 9.150 0.836 1.00 79.94 90 ARG A N 1
ATOM 750 C CA . ARG A 1 90 ? -5.896 8.948 1.482 1.00 79.94 90 ARG A CA 1
ATOM 751 C C . ARG A 1 90 ? -5.402 7.570 1.077 1.00 79.94 90 ARG A C 1
ATOM 753 O O . ARG A 1 90 ? -6.177 6.616 1.091 1.00 79.94 90 ARG A O 1
ATOM 760 N N . PHE A 1 91 ? -4.143 7.445 0.692 1.00 78.25 91 PHE A N 1
ATOM 761 C CA . PHE A 1 91 ? -3.590 6.152 0.311 1.00 78.25 91 PHE A CA 1
ATOM 762 C C . PHE A 1 91 ? -2.235 5.944 0.970 1.00 78.25 91 PHE A C 1
ATOM 764 O O . PHE A 1 91 ? -1.470 6.884 1.159 1.00 78.25 91 PHE A O 1
ATOM 771 N N . TYR A 1 92 ? -1.986 4.693 1.325 1.00 74.62 92 TYR A N 1
ATOM 772 C CA . TYR A 1 92 ? -0.774 4.195 1.943 1.00 74.62 92 TYR A CA 1
ATOM 773 C C . TYR A 1 92 ? -0.277 3.057 1.074 1.00 74.62 92 TYR A C 1
ATOM 775 O O . TYR A 1 92 ? -1.056 2.206 0.635 1.00 74.62 92 TYR A O 1
ATOM 783 N N . ASN A 1 93 ? 1.012 3.054 0.783 1.00 68.25 93 ASN A N 1
ATOM 784 C CA . ASN A 1 93 ? 1.587 2.052 -0.086 1.00 68.25 93 ASN A CA 1
ATOM 785 C C . ASN A 1 93 ? 2.954 1.653 0.439 1.00 68.25 93 ASN A C 1
ATOM 787 O O . ASN A 1 93 ? 3.872 2.462 0.541 1.00 68.25 93 ASN A O 1
ATOM 791 N N . GLU A 1 94 ? 3.072 0.373 0.738 1.00 62.50 94 GLU A N 1
ATOM 792 C CA . GLU A 1 94 ? 4.279 -0.229 1.270 1.00 62.50 94 GLU A CA 1
ATOM 793 C C . GLU A 1 94 ? 4.720 -1.337 0.320 1.00 62.50 94 GLU A C 1
ATOM 795 O O . GLU A 1 94 ? 3.918 -1.936 -0.398 1.00 62.50 94 GLU A O 1
ATOM 800 N N . ILE A 1 95 ? 6.023 -1.579 0.252 1.00 56.91 95 ILE A N 1
ATOM 801 C CA . ILE A 1 95 ? 6.523 -2.771 -0.429 1.00 56.91 95 ILE A CA 1
ATOM 802 C C . ILE A 1 95 ? 6.269 -3.949 0.517 1.00 56.91 95 ILE A C 1
ATOM 804 O O . ILE A 1 95 ? 6.517 -3.841 1.712 1.00 56.91 95 ILE A O 1
ATOM 808 N N . ALA A 1 96 ? 5.711 -5.042 -0.011 1.00 51.75 96 ALA A N 1
ATOM 809 C CA . ALA A 1 96 ? 5.317 -6.208 0.790 1.00 51.75 96 ALA A CA 1
ATOM 810 C C . ALA A 1 96 ? 6.517 -6.925 1.432 1.00 51.75 96 ALA A C 1
ATOM 812 O O . ALA A 1 96 ? 6.359 -7.709 2.364 1.00 51.75 96 ALA A O 1
ATOM 813 N N . ASP A 1 97 ? 7.712 -6.709 0.879 1.00 52.25 97 ASP A N 1
ATOM 814 C CA . ASP A 1 97 ? 8.939 -7.308 1.379 1.00 52.25 97 ASP A CA 1
ATOM 815 C C . ASP A 1 97 ? 9.437 -6.538 2.604 1.00 52.25 97 ASP A C 1
ATOM 817 O O . ASP A 1 97 ? 9.723 -5.345 2.532 1.00 52.25 97 ASP A O 1
ATOM 821 N N . ILE A 1 98 ? 9.530 -7.268 3.719 1.00 43.88 98 ILE A N 1
ATOM 822 C CA . ILE A 1 98 ? 9.858 -6.783 5.071 1.00 43.88 98 ILE A CA 1
ATOM 823 C C . ILE A 1 98 ? 11.262 -6.155 5.142 1.00 43.88 98 ILE A C 1
ATOM 825 O O . ILE A 1 98 ? 11.509 -5.305 5.991 1.00 43.88 98 ILE A O 1
ATOM 829 N N . ASP A 1 99 ? 12.133 -6.482 4.188 1.00 50.19 99 ASP A N 1
ATOM 830 C CA . ASP A 1 99 ? 13.450 -5.881 4.028 1.00 50.19 99 ASP A CA 1
ATOM 831 C C . ASP A 1 99 ? 13.491 -5.143 2.692 1.00 50.19 99 ASP A C 1
ATOM 833 O O . ASP A 1 99 ? 13.709 -5.761 1.644 1.00 50.19 99 ASP A O 1
ATOM 837 N N . LEU A 1 100 ? 13.273 -3.822 2.707 1.00 54.44 100 LEU A N 1
ATOM 838 C CA . LEU A 1 100 ? 13.607 -2.987 1.554 1.00 54.44 100 LEU A CA 1
ATOM 839 C C . LEU A 1 100 ? 15.095 -3.215 1.252 1.00 54.44 100 LEU A C 1
ATOM 841 O O . LEU A 1 100 ? 15.944 -2.854 2.071 1.00 54.44 100 LEU A O 1
ATOM 845 N N . PRO A 1 101 ? 15.440 -3.843 0.117 1.00 58.22 101 PRO A N 1
ATOM 846 C CA . PRO A 1 101 ? 16.831 -4.098 -0.196 1.00 58.22 101 PRO A CA 1
ATOM 847 C C . PRO A 1 101 ? 17.556 -2.766 -0.379 1.00 58.22 101 PRO A C 1
ATOM 849 O O . PRO A 1 101 ? 16.978 -1.778 -0.839 1.00 58.22 101 PRO A O 1
ATOM 852 N N . GLN A 1 102 ? 18.836 -2.751 -0.015 1.00 60.88 102 GLN A N 1
ATOM 853 C CA . GLN A 1 102 ? 19.689 -1.574 -0.120 1.00 60.88 102 GLN A CA 1
ATOM 854 C C . GLN A 1 102 ? 19.596 -0.977 -1.539 1.00 60.88 102 GLN A C 1
ATOM 856 O O . GLN A 1 102 ? 19.823 -1.677 -2.526 1.00 60.88 102 GLN A O 1
ATOM 861 N N . GLY A 1 103 ? 19.229 0.306 -1.640 1.00 64.88 103 GLY A N 1
ATOM 862 C CA . GLY A 1 103 ? 19.136 1.037 -2.911 1.00 64.88 103 GLY A CA 1
ATOM 863 C C . GLY A 1 103 ? 17.728 1.264 -3.473 1.00 64.88 103 GLY A C 1
ATOM 864 O O . GLY A 1 103 ? 17.626 1.871 -4.533 1.00 64.88 103 GLY A O 1
ATOM 865 N N . VAL A 1 104 ? 16.651 0.822 -2.808 1.00 77.94 104 VAL A N 1
ATOM 866 C CA . VAL A 1 104 ? 15.296 1.307 -3.140 1.00 77.94 104 VAL A CA 1
ATOM 867 C C . VAL A 1 104 ? 15.106 2.704 -2.554 1.00 77.94 104 VAL A C 1
ATOM 869 O O . VAL A 1 104 ? 15.197 2.882 -1.341 1.00 77.94 104 VAL A O 1
ATOM 872 N N . GLU A 1 105 ? 14.820 3.683 -3.409 1.00 81.69 105 GLU A N 1
ATOM 873 C CA . GLU A 1 105 ? 14.505 5.048 -2.982 1.00 81.69 105 GLU A CA 1
ATOM 874 C C . GLU A 1 105 ? 12.996 5.292 -3.041 1.00 81.69 105 GLU A C 1
ATOM 876 O O . GLU A 1 105 ? 12.304 4.843 -3.960 1.00 81.69 105 GLU A O 1
ATOM 881 N N . GLU A 1 106 ? 12.476 6.034 -2.067 1.00 81.62 106 GLU A N 1
ATOM 882 C CA . GLU A 1 106 ? 11.071 6.425 -2.019 1.00 81.62 106 GLU A CA 1
ATOM 883 C C . GLU A 1 106 ? 10.953 7.947 -1.925 1.00 81.62 106 GLU A C 1
ATOM 885 O O . GLU A 1 106 ? 11.624 8.603 -1.129 1.00 81.62 106 GLU A O 1
ATOM 890 N N . SER A 1 107 ? 10.067 8.517 -2.739 1.00 80.00 107 SER A N 1
ATOM 891 C CA . SER A 1 107 ? 9.720 9.932 -2.706 1.00 80.00 107 SER A CA 1
ATOM 892 C C . SER A 1 107 ? 8.232 10.085 -2.425 1.00 80.00 107 SER A C 1
ATOM 894 O O . SER A 1 107 ? 7.380 9.615 -3.186 1.00 80.00 107 SER A O 1
ATOM 896 N N . TYR A 1 108 ? 7.932 10.761 -1.320 1.00 77.19 108 TYR A N 1
ATOM 897 C CA . TYR A 1 108 ? 6.579 11.025 -0.857 1.00 77.19 108 TYR A CA 1
ATOM 898 C C . TYR A 1 108 ? 6.191 12.465 -1.186 1.00 77.19 108 TYR A C 1
ATOM 900 O O . TYR A 1 108 ? 6.874 13.412 -0.802 1.00 77.19 108 TYR A O 1
ATOM 908 N N . GLY A 1 109 ? 5.067 12.635 -1.875 1.00 72.75 109 GLY A N 1
ATOM 909 C CA . GLY A 1 109 ? 4.383 13.914 -2.015 1.00 72.75 109 GLY A CA 1
ATOM 910 C C . GLY A 1 109 ? 2.901 13.766 -1.687 1.00 72.75 109 GLY A C 1
ATOM 911 O O . GLY A 1 109 ? 2.346 12.672 -1.751 1.00 72.75 109 GLY A O 1
ATOM 912 N N . ASP A 1 110 ? 2.221 14.877 -1.407 1.00 70.81 110 ASP A N 1
ATOM 913 C CA . ASP A 1 110 ? 0.811 14.865 -0.979 1.00 70.81 110 ASP A CA 1
ATOM 914 C C . ASP A 1 110 ? -0.111 14.082 -1.926 1.00 70.81 110 ASP A C 1
ATOM 916 O O . ASP A 1 110 ? -1.107 13.488 -1.523 1.00 70.81 110 ASP A O 1
ATOM 920 N N . THR A 1 111 ? 0.208 14.101 -3.219 1.00 81.56 111 THR A N 1
ATOM 921 C CA . THR A 1 111 ? -0.635 13.543 -4.286 1.00 81.56 111 THR A CA 1
ATOM 922 C C . THR A 1 111 ? 0.014 12.388 -5.028 1.00 81.56 111 THR A C 1
ATOM 924 O O . THR A 1 111 ? -0.610 11.807 -5.922 1.00 81.56 111 THR A O 1
ATOM 927 N N . GLN A 1 112 ? 1.257 12.063 -4.672 1.00 84.81 112 GLN A N 1
ATOM 928 C CA . GLN A 1 112 ? 2.033 11.058 -5.368 1.00 84.81 112 GLN A CA 1
ATOM 929 C C . GLN A 1 112 ? 2.978 10.316 -4.436 1.00 84.81 112 GLN A C 1
ATOM 931 O O . GLN A 1 112 ? 3.614 10.907 -3.572 1.00 84.81 112 GLN A O 1
ATOM 936 N N . LEU A 1 113 ? 3.123 9.027 -4.689 1.00 84.94 113 LEU A N 1
ATOM 937 C CA . LEU A 1 113 ? 4.209 8.226 -4.155 1.00 84.94 113 LEU A CA 1
ATOM 938 C C . LEU A 1 113 ? 5.025 7.709 -5.324 1.00 84.94 113 LEU A C 1
ATOM 940 O O . LEU A 1 113 ? 4.448 7.156 -6.260 1.00 84.94 113 LEU A O 1
ATOM 944 N N . ILE A 1 114 ? 6.340 7.870 -5.260 1.00 89.25 114 ILE A N 1
ATOM 945 C CA . ILE A 1 114 ? 7.261 7.360 -6.271 1.00 89.25 114 ILE A CA 1
ATOM 946 C C . ILE A 1 114 ? 8.237 6.409 -5.596 1.00 89.25 114 ILE A C 1
ATOM 948 O O . ILE A 1 114 ? 8.799 6.741 -4.554 1.00 89.25 114 ILE A O 1
ATOM 952 N N . LYS A 1 115 ? 8.424 5.232 -6.188 1.00 88.31 115 LYS A N 1
ATOM 953 C CA . LYS A 1 115 ? 9.423 4.247 -5.774 1.00 88.31 115 LYS A CA 1
ATOM 954 C C . LYS A 1 115 ? 10.383 3.991 -6.916 1.00 88.31 115 LYS A C 1
ATOM 956 O O . LYS A 1 115 ? 9.941 3.780 -8.046 1.00 88.31 115 LYS A O 1
ATOM 961 N N . TYR A 1 116 ? 11.667 3.974 -6.605 1.00 90.12 116 TYR A N 1
ATOM 962 C CA . TYR A 1 116 ? 12.735 3.739 -7.560 1.00 90.12 116 TYR A CA 1
ATOM 963 C C . TYR A 1 116 ? 13.411 2.415 -7.226 1.00 90.12 116 TYR A C 1
ATOM 965 O O . TYR A 1 116 ? 13.928 2.225 -6.126 1.00 90.12 116 TYR A O 1
ATOM 973 N N . PHE A 1 117 ? 13.371 1.477 -8.169 1.00 89.19 117 PHE A N 1
ATOM 974 C CA . PHE A 1 117 ? 13.999 0.170 -8.028 1.00 89.19 117 PHE A CA 1
ATOM 975 C C . PHE A 1 117 ? 15.228 0.101 -8.937 1.00 89.19 117 PHE A C 1
ATOM 977 O O . PHE A 1 117 ? 15.071 0.156 -10.162 1.00 89.19 117 PHE A O 1
ATOM 984 N N . PRO A 1 118 ? 16.444 -0.050 -8.391 1.00 88.69 118 PRO A N 1
ATOM 985 C CA . PRO A 1 118 ? 17.647 -0.121 -9.207 1.00 88.69 118 PRO A CA 1
ATOM 986 C C . PRO A 1 118 ? 17.642 -1.400 -10.051 1.00 88.69 118 PRO A C 1
ATOM 988 O O . PRO A 1 118 ? 17.187 -2.455 -9.609 1.00 88.69 118 PRO A O 1
ATOM 991 N N . GLY A 1 119 ? 18.172 -1.338 -11.271 1.00 86.94 119 GLY A N 1
ATOM 992 C CA . GLY A 1 119 ? 18.181 -2.482 -12.189 1.00 86.94 119 GLY A CA 1
ATOM 993 C C . GLY A 1 119 ? 18.922 -3.710 -11.655 1.00 86.94 119 GLY A C 1
ATOM 994 O O . GLY A 1 119 ? 18.549 -4.839 -11.970 1.00 86.94 119 GLY A O 1
ATOM 995 N N . THR A 1 120 ? 19.922 -3.503 -10.795 1.00 85.88 120 THR A N 1
ATOM 996 C CA . THR A 1 120 ? 20.642 -4.573 -10.089 1.00 85.88 120 THR A CA 1
ATOM 997 C C . THR A 1 120 ? 19.703 -5.411 -9.228 1.00 85.88 120 THR A C 1
ATOM 999 O O . THR A 1 120 ? 19.724 -6.634 -9.319 1.00 85.88 120 THR A O 1
ATOM 1002 N N . LEU A 1 121 ? 18.805 -4.765 -8.481 1.00 84.81 121 LEU A N 1
ATOM 1003 C CA . LEU A 1 121 ? 17.798 -5.434 -7.661 1.00 84.81 121 LEU A CA 1
ATOM 1004 C C . LEU A 1 121 ? 16.832 -6.280 -8.499 1.00 84.81 121 LEU A C 1
ATOM 1006 O O . LEU A 1 121 ? 16.378 -7.341 -8.067 1.00 84.81 121 LEU A O 1
ATOM 1010 N N . LEU A 1 122 ? 16.487 -5.797 -9.693 1.00 83.00 122 LEU A N 1
ATOM 1011 C CA . LEU A 1 122 ? 15.556 -6.488 -10.580 1.00 83.00 122 LEU A CA 1
ATOM 1012 C C . LEU A 1 122 ? 16.147 -7.795 -11.117 1.00 83.00 122 LEU A C 1
ATOM 1014 O O . LEU A 1 122 ? 15.391 -8.716 -11.413 1.00 83.00 122 LEU A O 1
ATOM 1018 N N . ASN A 1 123 ? 17.474 -7.889 -11.230 1.00 82.12 123 ASN A N 1
ATOM 1019 C CA . ASN A 1 123 ? 18.161 -9.057 -11.781 1.00 82.12 123 ASN A CA 1
ATOM 1020 C C . ASN A 1 123 ? 17.986 -10.306 -10.904 1.00 82.12 123 ASN A C 1
ATOM 1022 O O . ASN A 1 123 ? 17.802 -11.408 -11.415 1.00 82.12 123 ASN A O 1
ATOM 1026 N N . ASP A 1 124 ? 17.950 -10.118 -9.586 1.00 80.38 124 ASP A N 1
ATOM 1027 C CA . ASP A 1 124 ? 17.864 -11.218 -8.621 1.00 80.38 124 ASP A CA 1
ATOM 1028 C C . ASP A 1 124 ? 16.416 -11.625 -8.312 1.00 80.38 124 ASP A C 1
ATOM 1030 O O . ASP A 1 124 ? 16.154 -12.547 -7.535 1.00 80.38 124 ASP A O 1
ATOM 1034 N N . ARG A 1 125 ? 15.436 -10.946 -8.922 1.00 81.94 125 ARG A N 1
ATOM 1035 C CA . ARG A 1 125 ? 14.017 -11.102 -8.597 1.00 81.94 125 ARG A CA 1
ATOM 1036 C C . ARG A 1 125 ? 13.198 -11.465 -9.825 1.00 81.94 125 ARG A C 1
ATOM 1038 O O . ARG A 1 125 ? 13.390 -10.959 -10.922 1.00 81.94 125 ARG A O 1
ATOM 1045 N N . ARG A 1 126 ? 12.232 -12.365 -9.638 1.00 84.88 126 ARG A N 1
ATOM 1046 C CA . ARG A 1 126 ? 11.229 -12.690 -10.673 1.00 84.88 126 ARG A CA 1
ATOM 1047 C C . ARG A 1 126 ? 9.957 -11.865 -10.536 1.00 84.88 126 ARG A C 1
ATOM 1049 O O . ARG A 1 126 ? 9.227 -11.691 -11.509 1.00 84.88 126 ARG A O 1
ATOM 1056 N N . VAL A 1 127 ? 9.667 -11.406 -9.320 1.00 87.75 127 VAL A N 1
ATOM 1057 C CA . VAL A 1 127 ? 8.481 -10.616 -8.998 1.00 87.75 127 VAL A CA 1
ATOM 1058 C C . VAL A 1 127 ? 8.846 -9.585 -7.936 1.00 87.75 127 VAL A C 1
ATOM 1060 O O . VAL A 1 127 ? 9.429 -9.947 -6.916 1.00 87.75 127 VAL A O 1
ATOM 1063 N N . LEU A 1 128 ? 8.463 -8.328 -8.156 1.00 86.75 128 LEU A N 1
ATOM 1064 C CA . LEU A 1 128 ? 8.343 -7.331 -7.091 1.00 86.75 128 LEU A CA 1
ATOM 1065 C C . LEU A 1 128 ? 6.878 -7.201 -6.692 1.00 86.75 128 LEU A C 1
ATOM 1067 O O . LEU A 1 128 ? 6.008 -7.118 -7.563 1.00 86.75 128 LEU A O 1
ATOM 1071 N N . LYS A 1 129 ? 6.611 -7.180 -5.386 1.00 86.00 129 LYS A N 1
ATOM 1072 C CA . LYS A 1 129 ? 5.264 -7.019 -4.839 1.00 86.00 129 LYS A CA 1
ATOM 1073 C C . LYS A 1 129 ? 5.137 -5.684 -4.125 1.00 86.00 129 LYS A C 1
ATOM 1075 O O . LYS A 1 129 ? 5.989 -5.307 -3.326 1.00 86.00 129 LYS A O 1
ATOM 1080 N N . THR A 1 130 ? 4.048 -4.981 -4.388 1.00 84.75 130 THR A N 1
ATOM 1081 C CA . THR A 1 130 ? 3.719 -3.731 -3.706 1.00 84.75 130 THR A CA 1
ATOM 1082 C C . THR A 1 130 ? 2.301 -3.807 -3.174 1.00 84.75 130 THR A C 1
ATOM 1084 O O . THR A 1 130 ? 1.372 -4.129 -3.913 1.00 84.75 130 THR A O 1
ATOM 1087 N N . GLU A 1 131 ? 2.135 -3.492 -1.901 1.00 86.62 131 GLU A N 1
ATOM 1088 C CA . GLU A 1 131 ? 0.856 -3.476 -1.206 1.00 86.62 131 GLU A CA 1
ATOM 1089 C C . GLU A 1 131 ? 0.301 -2.062 -1.186 1.00 86.62 131 GLU A C 1
ATOM 1091 O O . GLU A 1 131 ? 1.010 -1.080 -0.964 1.00 86.62 131 GLU A O 1
ATOM 1096 N N . LEU A 1 132 ? -0.996 -1.948 -1.419 1.00 88.12 132 LEU A N 1
ATOM 1097 C CA . LEU A 1 132 ? -1.683 -0.675 -1.494 1.00 88.12 132 LEU A CA 1
ATOM 1098 C C . LEU A 1 132 ? -2.939 -0.731 -0.636 1.00 88.12 132 LEU A C 1
ATOM 1100 O O . LEU A 1 132 ? -3.842 -1.523 -0.899 1.00 88.12 132 LEU A O 1
ATOM 1104 N N . ILE A 1 133 ? -3.006 0.158 0.349 1.00 88.81 133 ILE A N 1
ATOM 1105 C CA . ILE A 1 133 ? -4.153 0.359 1.230 1.00 88.81 133 ILE A CA 1
ATOM 1106 C C . ILE A 1 133 ? -4.692 1.760 0.956 1.00 88.81 133 ILE A C 1
ATOM 1108 O O . ILE A 1 133 ? -3.966 2.748 1.002 1.00 88.81 133 ILE A O 1
ATOM 1112 N N . THR A 1 134 ? -5.969 1.874 0.616 1.00 89.75 134 THR A N 1
ATOM 1113 C CA . THR A 1 134 ? -6.589 3.153 0.252 1.00 89.75 134 THR A CA 1
ATOM 1114 C C . THR A 1 134 ? -7.863 3.375 1.042 1.00 89.75 134 THR A C 1
ATOM 1116 O O . THR A 1 134 ? -8.739 2.514 1.065 1.00 89.75 134 THR A O 1
ATOM 1119 N N . TYR A 1 135 ? -7.975 4.559 1.633 1.00 88.94 135 TYR A N 1
ATOM 1120 C CA . TYR A 1 135 ? -9.153 5.057 2.325 1.00 88.94 135 TYR A CA 1
ATOM 1121 C C . TYR A 1 135 ? -9.839 6.090 1.437 1.00 88.94 135 TYR A C 1
ATOM 1123 O O . TYR A 1 135 ? -9.220 7.067 1.004 1.00 88.94 135 TYR A O 1
ATOM 1131 N N . ILE A 1 136 ? -11.121 5.881 1.165 1.00 90.50 136 ILE A N 1
ATOM 1132 C CA . ILE A 1 136 ? -11.952 6.813 0.403 1.00 90.50 136 ILE A CA 1
ATOM 1133 C C . ILE A 1 136 ? -13.097 7.288 1.268 1.00 90.50 136 ILE A C 1
ATOM 1135 O O . ILE A 1 136 ? -13.866 6.481 1.773 1.00 90.50 136 ILE A O 1
ATOM 1139 N N . ASP A 1 137 ? -13.223 8.599 1.400 1.00 90.25 137 ASP A N 1
ATOM 1140 C CA . ASP A 1 137 ? -14.316 9.216 2.132 1.00 90.25 137 ASP A CA 1
ATOM 1141 C C . ASP A 1 137 ? -15.660 8.837 1.490 1.00 90.25 137 ASP A C 1
ATOM 1143 O O . ASP A 1 137 ? -15.831 8.916 0.265 1.00 90.25 137 ASP A O 1
ATOM 1147 N N . LYS A 1 138 ? -16.625 8.423 2.314 1.00 89.44 138 LYS A N 1
ATOM 1148 C CA . LYS A 1 138 ? -17.949 7.976 1.857 1.00 89.44 138 LYS A CA 1
ATOM 1149 C C . LYS A 1 138 ? -18.728 9.069 1.113 1.00 89.44 138 LYS A C 1
ATOM 1151 O O . LYS A 1 138 ? -19.599 8.740 0.311 1.00 89.44 138 LYS A O 1
ATOM 1156 N N . SER A 1 139 ? -18.390 10.349 1.301 1.00 88.81 139 SER A N 1
ATOM 1157 C CA . SER A 1 139 ? -18.962 11.478 0.551 1.00 88.81 139 SER A CA 1
ATOM 1158 C C . SER A 1 139 ? -18.540 11.522 -0.923 1.00 88.81 139 SER A C 1
ATOM 1160 O O . SER A 1 139 ? -19.170 12.216 -1.729 1.00 88.81 139 SER A O 1
ATOM 1162 N N . LEU A 1 140 ? -17.489 10.792 -1.325 1.00 87.44 140 LEU A N 1
ATOM 1163 C CA . LEU A 1 140 ? -17.056 10.731 -2.718 1.00 87.44 140 LEU A CA 1
ATOM 1164 C C . LEU A 1 140 ? -18.015 9.858 -3.546 1.00 87.44 140 LEU A C 1
ATOM 1166 O O . LEU A 1 140 ? -17.767 8.682 -3.809 1.00 87.44 140 LEU A O 1
ATOM 1170 N N . ALA A 1 141 ? -19.109 10.467 -4.003 1.00 80.38 141 ALA A N 1
ATOM 1171 C CA . ALA A 1 141 ? -20.197 9.767 -4.686 1.00 80.38 141 ALA A CA 1
ATOM 1172 C C . ALA A 1 141 ? -19.833 9.229 -6.083 1.00 80.38 141 ALA A C 1
ATOM 1174 O O . ALA A 1 141 ? -20.346 8.198 -6.510 1.00 80.38 141 ALA A O 1
ATOM 1175 N N . ARG A 1 142 ? -18.963 9.923 -6.833 1.00 85.62 142 ARG A N 1
ATOM 1176 C CA . ARG A 1 142 ? -18.660 9.557 -8.228 1.00 85.62 142 ARG A CA 1
ATOM 1177 C C . ARG A 1 142 ? -17.678 8.392 -8.297 1.00 85.62 142 ARG A C 1
ATOM 1179 O O . ARG A 1 142 ? -16.483 8.574 -8.085 1.00 85.62 142 ARG A O 1
ATOM 1186 N N . GLU A 1 143 ? -18.171 7.231 -8.711 1.00 83.94 143 GLU A N 1
ATOM 1187 C CA . GLU A 1 143 ? -17.373 6.006 -8.838 1.00 83.94 143 GLU A CA 1
ATOM 1188 C C . GLU A 1 143 ? -16.179 6.154 -9.795 1.00 83.94 143 GLU A C 1
ATOM 1190 O O . GLU A 1 143 ? -15.081 5.681 -9.519 1.00 83.94 143 GLU A O 1
ATOM 1195 N N . SER A 1 144 ? -16.334 6.916 -10.882 1.00 84.69 144 SER A N 1
ATOM 1196 C CA . SER A 1 144 ? -15.247 7.198 -11.835 1.00 84.69 144 SER A CA 1
ATOM 1197 C C . SER A 1 144 ? -14.069 7.972 -11.229 1.00 84.69 144 SER A C 1
ATOM 1199 O O . SER A 1 144 ? -12.981 8.002 -11.812 1.00 84.69 144 SER A O 1
ATOM 1201 N N . HIS A 1 145 ? -14.278 8.604 -10.072 1.00 86.00 145 HIS A N 1
ATOM 1202 C CA . HIS A 1 145 ? -13.256 9.331 -9.330 1.00 86.00 145 HIS A CA 1
ATOM 1203 C C . HIS A 1 145 ? -12.573 8.461 -8.259 1.00 86.00 145 HIS A C 1
ATOM 1205 O O . HIS A 1 145 ? -11.596 8.906 -7.660 1.00 86.00 145 HIS A O 1
ATOM 1211 N N . LYS A 1 146 ? -13.050 7.234 -8.010 1.00 88.94 146 LYS A N 1
ATOM 1212 C CA . LYS A 1 146 ? -12.459 6.289 -7.052 1.00 88.94 146 LYS A CA 1
ATOM 1213 C C . LYS A 1 146 ? -11.376 5.455 -7.734 1.00 88.94 146 LYS A C 1
ATOM 1215 O O . LYS A 1 146 ? -11.554 4.274 -8.038 1.00 88.94 146 LYS A O 1
ATOM 1220 N N . LYS A 1 147 ? -10.251 6.098 -8.042 1.00 92.00 147 LYS A N 1
ATOM 1221 C CA . LYS A 1 147 ? -9.123 5.436 -8.700 1.00 92.00 147 LYS A CA 1
ATOM 1222 C C . LYS A 1 147 ? -7.777 6.013 -8.300 1.00 92.00 147 LYS A C 1
ATOM 1224 O O . LYS A 1 147 ? -7.674 7.192 -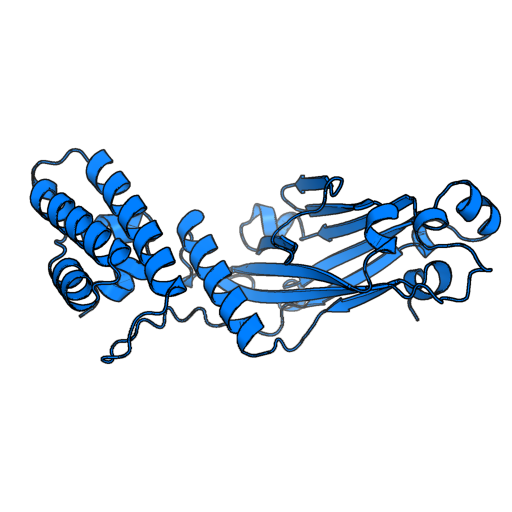7.971 1.00 92.00 147 LYS A O 1
ATOM 1229 N N . ILE A 1 148 ? -6.755 5.178 -8.422 1.00 90.88 148 ILE A N 1
ATOM 1230 C CA . ILE A 1 148 ? -5.349 5.564 -8.322 1.00 90.88 148 ILE A CA 1
ATOM 1231 C C . ILE A 1 148 ? -4.732 5.364 -9.702 1.00 90.88 148 ILE A C 1
ATOM 1233 O O . ILE A 1 148 ? -4.902 4.308 -10.313 1.00 90.88 148 ILE A O 1
ATOM 1237 N N . LYS A 1 149 ? -4.049 6.383 -10.224 1.00 93.06 149 LYS A N 1
ATOM 1238 C CA . LYS A 1 149 ? -3.297 6.238 -11.471 1.00 93.06 149 LYS A CA 1
ATOM 1239 C C . LYS A 1 149 ? -1.919 5.701 -11.129 1.00 93.06 149 LYS A C 1
ATOM 1241 O O . LYS A 1 149 ? -1.186 6.339 -10.386 1.00 93.06 149 LYS A O 1
ATOM 1246 N N . VAL A 1 150 ? -1.574 4.559 -11.695 1.00 92.94 150 VAL A N 1
ATOM 1247 C CA . VAL A 1 150 ? -0.287 3.906 -11.482 1.00 92.94 150 VAL A CA 1
ATOM 1248 C C . VAL A 1 150 ? 0.513 3.986 -12.768 1.00 92.94 150 VAL A C 1
ATOM 1250 O O . VAL A 1 150 ? 0.009 3.646 -13.838 1.00 92.94 150 VAL A O 1
ATOM 1253 N N . GLN A 1 151 ? 1.741 4.473 -12.681 1.00 93.38 151 GLN A N 1
ATOM 1254 C CA . GLN A 1 151 ? 2.667 4.556 -13.799 1.00 93.38 151 GLN A CA 1
ATOM 1255 C C . GLN A 1 151 ? 3.909 3.749 -13.462 1.00 93.38 151 GLN A C 1
ATOM 1257 O O . GLN A 1 151 ? 4.429 3.840 -12.358 1.00 93.38 151 GLN A O 1
ATOM 1262 N N . VAL A 1 152 ? 4.364 2.945 -14.414 1.00 93.81 152 VAL A N 1
ATOM 1263 C CA . VAL A 1 152 ? 5.612 2.196 -14.301 1.00 93.81 152 VAL A CA 1
ATOM 1264 C C . VAL A 1 152 ? 6.466 2.548 -15.503 1.00 93.81 152 VAL A C 1
ATOM 1266 O O . VAL A 1 152 ? 6.042 2.324 -16.639 1.00 93.81 152 VAL A O 1
ATOM 1269 N N . LEU A 1 153 ? 7.634 3.125 -15.250 1.00 94.06 153 LEU A N 1
ATOM 1270 C CA . LEU A 1 153 ? 8.578 3.605 -16.250 1.00 94.06 153 LEU A CA 1
ATOM 1271 C C . LEU A 1 153 ? 9.908 2.869 -16.077 1.00 94.06 153 LEU A C 1
ATOM 1273 O O . LEU A 1 153 ? 10.499 2.905 -15.004 1.00 94.06 153 LEU A O 1
ATOM 1277 N N . ALA A 1 154 ? 10.397 2.235 -17.141 1.00 92.56 154 ALA A N 1
ATOM 1278 C CA . ALA A 1 154 ? 11.776 1.759 -17.179 1.00 92.56 154 ALA A CA 1
ATOM 1279 C C . ALA A 1 154 ? 12.691 2.876 -17.684 1.00 92.56 154 ALA A C 1
ATOM 1281 O O . ALA A 1 154 ? 12.482 3.436 -18.762 1.00 92.56 154 ALA A O 1
ATOM 1282 N N . ILE A 1 155 ? 13.730 3.167 -16.910 1.00 91.81 155 ILE A N 1
ATOM 1283 C CA . ILE A 1 155 ? 14.841 4.020 -17.305 1.00 91.81 155 ILE A CA 1
ATOM 1284 C C . ILE A 1 155 ? 15.956 3.089 -17.787 1.00 91.81 155 ILE A C 1
ATOM 1286 O O . ILE A 1 155 ? 16.555 2.379 -16.973 1.00 91.81 155 ILE A O 1
ATOM 1290 N N . PRO A 1 156 ? 16.229 3.031 -19.099 1.00 91.12 156 PRO A N 1
ATOM 1291 C CA . PRO A 1 156 ? 17.254 2.146 -19.628 1.00 91.12 156 PRO A CA 1
ATOM 1292 C C . PRO A 1 156 ? 18.666 2.617 -19.272 1.00 91.12 156 PRO A C 1
ATOM 1294 O O . PRO A 1 156 ? 18.910 3.800 -19.025 1.00 91.12 156 PRO A O 1
ATOM 1297 N N . GLN A 1 157 ? 19.612 1.680 -19.300 1.00 90.75 157 GLN A N 1
ATOM 1298 C CA . GLN A 1 157 ? 21.036 2.016 -19.346 1.00 90.75 157 GLN A CA 1
ATOM 1299 C C . GLN A 1 157 ? 21.357 2.758 -20.647 1.00 90.75 157 GLN A C 1
ATOM 1301 O O . GLN A 1 157 ? 20.715 2.518 -21.671 1.00 90.75 157 GLN A O 1
ATOM 1306 N N . LYS A 1 158 ? 22.376 3.625 -20.632 1.00 88.31 158 LYS A N 1
ATOM 1307 C CA . LYS A 1 158 ? 22.765 4.427 -21.805 1.00 88.31 158 LYS A CA 1
ATOM 1308 C C . LYS A 1 158 ? 23.058 3.547 -23.028 1.00 88.31 158 LYS A C 1
ATOM 1310 O O . LYS A 1 158 ? 22.464 3.743 -24.082 1.00 88.31 158 LYS A O 1
ATOM 1315 N N . ASP A 1 159 ? 23.854 2.500 -22.840 1.00 87.06 159 ASP A N 1
ATOM 1316 C CA . ASP A 1 159 ? 24.245 1.586 -23.920 1.00 87.06 159 ASP A CA 1
ATOM 1317 C C . ASP A 1 159 ? 23.053 0.806 -24.499 1.00 87.06 159 ASP A C 1
ATOM 1319 O O . ASP A 1 159 ? 23.043 0.433 -25.674 1.00 87.06 159 ASP A O 1
ATOM 1323 N N . TYR A 1 160 ? 22.026 0.548 -23.684 1.00 87.06 160 TYR A N 1
ATOM 1324 C CA . TYR A 1 160 ? 20.793 -0.083 -24.147 1.00 87.06 160 TYR A CA 1
ATOM 1325 C C . TYR A 1 160 ? 19.859 0.930 -24.821 1.00 87.06 160 TYR A C 1
ATOM 1327 O O . TYR A 1 160 ? 19.270 0.621 -25.855 1.00 87.06 160 TYR A O 1
ATOM 1335 N N . GLN A 1 161 ? 19.774 2.159 -24.303 1.00 87.06 161 GLN A N 1
ATOM 1336 C CA . GLN A 1 161 ? 19.033 3.266 -24.914 1.00 87.06 161 GLN A CA 1
ATOM 1337 C C . GLN A 1 161 ? 19.511 3.542 -26.345 1.00 87.06 161 GLN A C 1
ATOM 1339 O O . GLN A 1 161 ? 18.681 3.743 -27.233 1.00 87.06 161 GLN A O 1
ATOM 1344 N N . ASP A 1 162 ? 20.820 3.492 -26.589 1.00 84.88 162 ASP A N 1
ATOM 1345 C CA . ASP A 1 162 ? 21.399 3.706 -27.919 1.00 84.88 162 ASP A CA 1
ATOM 1346 C C . ASP A 1 162 ? 20.970 2.604 -28.910 1.00 84.88 162 ASP A C 1
ATOM 1348 O O . ASP A 1 162 ? 20.656 2.878 -30.072 1.00 84.88 162 ASP A O 1
ATOM 1352 N N . LYS A 1 163 ? 20.829 1.356 -28.439 1.00 83.31 163 LYS A N 1
ATOM 1353 C CA . LYS A 1 163 ? 20.264 0.244 -29.233 1.00 83.31 163 LYS A CA 1
ATOM 1354 C C . LYS A 1 163 ? 18.771 0.426 -29.508 1.00 83.31 163 LYS A C 1
ATOM 1356 O O . LYS A 1 163 ? 18.267 -0.047 -30.525 1.00 83.31 163 LYS A O 1
ATOM 1361 N N . LEU A 1 164 ? 18.072 1.145 -28.633 1.00 81.00 164 LEU A N 1
ATOM 1362 C CA . LEU A 1 164 ? 16.662 1.498 -28.773 1.00 81.00 164 LEU A CA 1
ATOM 1363 C C . LEU A 1 164 ? 16.435 2.783 -29.585 1.00 81.00 164 LEU A C 1
ATOM 1365 O O . LEU A 1 164 ? 15.308 3.258 -29.584 1.00 81.00 164 LEU A O 1
ATOM 1369 N N . SER A 1 165 ? 17.445 3.316 -30.289 1.00 68.62 165 SER A N 1
ATOM 1370 C CA . SER A 1 165 ? 17.518 4.608 -31.022 1.00 68.62 165 SER A CA 1
ATOM 1371 C C . SER A 1 165 ? 16.268 5.167 -31.735 1.00 68.62 165 SER A C 1
ATOM 1373 O O . SER A 1 165 ? 16.238 6.355 -32.051 1.00 68.62 165 SER A O 1
ATOM 1375 N N . LYS A 1 166 ? 15.227 4.367 -31.992 1.00 72.69 166 LYS A N 1
ATOM 1376 C CA . LYS A 1 166 ? 13.943 4.801 -32.575 1.00 72.69 166 LYS A CA 1
ATOM 1377 C C . LYS A 1 166 ? 12.790 4.948 -31.569 1.00 72.69 166 LYS A C 1
ATOM 1379 O O . LYS A 1 166 ? 11.784 5.561 -31.913 1.00 72.69 166 LYS A O 1
ATOM 1384 N N . ALA A 1 167 ? 12.906 4.385 -30.369 1.00 72.81 167 ALA A N 1
ATOM 1385 C CA . ALA A 1 167 ? 11.859 4.377 -29.354 1.00 72.81 167 ALA A CA 1
ATOM 1386 C C . ALA A 1 167 ? 11.932 5.635 -28.479 1.00 72.81 167 ALA A C 1
ATOM 1388 O O . ALA A 1 167 ? 12.988 5.995 -27.948 1.00 72.81 167 ALA A O 1
ATOM 1389 N N . LYS A 1 168 ? 10.793 6.312 -28.315 1.00 75.06 168 LYS A N 1
ATOM 1390 C CA . LYS A 1 168 ? 10.685 7.487 -27.439 1.00 75.06 168 LYS A CA 1
ATOM 1391 C C . LYS A 1 168 ? 10.544 7.060 -25.978 1.00 75.06 168 LYS A C 1
ATOM 1393 O O . LYS A 1 168 ? 9.981 6.014 -25.683 1.00 75.06 168 LYS A O 1
ATOM 1398 N N . ARG A 1 169 ? 10.957 7.925 -25.044 1.00 70.38 169 ARG A N 1
ATOM 1399 C CA . ARG A 1 169 ? 10.868 7.667 -23.591 1.00 70.38 169 ARG A CA 1
ATOM 1400 C C . ARG A 1 169 ? 9.457 7.291 -23.114 1.00 70.38 169 ARG A C 1
ATOM 1402 O O . ARG A 1 169 ? 9.320 6.448 -22.235 1.00 70.38 169 ARG A O 1
ATOM 1409 N N . ASP A 1 170 ? 8.410 7.865 -23.707 1.00 68.94 170 ASP A N 1
ATOM 1410 C CA . ASP A 1 170 ? 7.018 7.519 -23.377 1.00 68.94 170 ASP A CA 1
ATOM 1411 C C . ASP A 1 170 ? 6.638 6.076 -23.735 1.00 68.94 170 ASP A C 1
ATOM 1413 O O . ASP A 1 170 ? 5.697 5.524 -23.165 1.00 68.94 170 ASP A O 1
ATOM 1417 N N . GLU A 1 171 ? 7.382 5.434 -24.635 1.00 78.62 171 GLU A N 1
ATOM 1418 C CA . GLU A 1 171 ? 7.207 4.020 -24.958 1.00 78.62 171 GLU A CA 1
ATOM 1419 C C . GLU A 1 171 ? 7.780 3.109 -23.867 1.00 78.62 171 GLU A C 1
ATOM 1421 O O . GLU A 1 171 ? 7.449 1.933 -23.817 1.00 78.62 171 GLU A O 1
ATOM 1426 N N . PHE A 1 172 ? 8.573 3.623 -22.927 1.00 88.19 172 PHE A N 1
ATOM 1427 C CA . PHE A 1 172 ? 9.091 2.832 -21.804 1.00 88.19 172 PHE A CA 1
ATOM 1428 C C . PHE A 1 172 ? 8.184 2.896 -20.578 1.00 88.19 172 PHE A C 1
ATOM 1430 O O . PHE A 1 172 ? 8.582 2.498 -19.487 1.00 88.19 172 PHE A O 1
ATOM 1437 N N . LYS A 1 173 ? 6.959 3.399 -20.754 1.00 90.50 173 LYS A N 1
ATOM 1438 C CA . LYS A 1 173 ? 5.983 3.620 -19.694 1.00 90.50 173 LYS A CA 1
ATOM 1439 C C . LYS A 1 173 ? 4.747 2.752 -19.891 1.00 90.50 173 LYS A C 1
ATOM 1441 O O . LYS A 1 173 ? 4.210 2.628 -20.990 1.00 90.50 173 LYS A O 1
ATOM 1446 N N . THR A 1 174 ? 4.246 2.199 -18.795 1.00 91.38 174 THR A N 1
ATOM 1447 C CA . THR A 1 174 ? 2.902 1.623 -18.695 1.00 91.38 174 THR A CA 1
ATOM 1448 C C . THR A 1 174 ? 2.089 2.460 -17.718 1.00 91.38 174 THR A C 1
ATOM 1450 O O . THR A 1 174 ? 2.571 2.788 -16.639 1.00 91.38 174 THR A O 1
ATOM 1453 N N . SER A 1 175 ? 0.858 2.816 -18.082 1.00 91.81 175 SER A N 1
ATOM 1454 C CA . SER A 1 175 ? -0.064 3.544 -17.204 1.00 91.81 175 SER A CA 1
ATOM 1455 C C . SER A 1 175 ? -1.340 2.739 -16.996 1.00 91.81 175 SER A C 1
ATOM 1457 O O . SER A 1 175 ? -1.951 2.276 -17.958 1.00 91.81 175 SER A O 1
ATOM 1459 N N . ILE A 1 176 ? -1.734 2.575 -15.738 1.00 92.12 176 ILE A N 1
ATOM 1460 C CA . ILE A 1 176 ? -2.879 1.778 -15.308 1.00 92.12 176 ILE A CA 1
ATOM 1461 C C . ILE A 1 176 ? -3.758 2.654 -14.422 1.00 92.12 176 ILE A C 1
ATOM 1463 O O . ILE A 1 176 ? -3.301 3.208 -13.427 1.00 92.12 176 ILE A O 1
ATOM 1467 N N . ASP A 1 177 ? -5.039 2.749 -14.757 1.00 92.25 177 ASP A N 1
ATOM 1468 C CA . ASP A 1 177 ? -6.038 3.327 -13.863 1.00 92.25 177 ASP A CA 1
ATOM 1469 C C . ASP A 1 177 ? -6.575 2.214 -12.948 1.00 92.25 177 ASP A C 1
ATOM 1471 O O . ASP A 1 177 ? -7.448 1.435 -13.343 1.00 92.25 177 ASP A O 1
ATOM 1475 N N . LEU A 1 178 ? -6.054 2.126 -11.721 1.00 91.56 178 LEU A N 1
ATOM 1476 C CA . LEU A 1 178 ? -6.536 1.181 -10.718 1.00 91.56 178 LEU A CA 1
ATOM 1477 C C . LEU A 1 178 ? -7.880 1.662 -10.167 1.00 91.56 178 LEU A C 1
ATOM 1479 O O . LEU A 1 178 ? -7.937 2.595 -9.366 1.00 91.56 178 LEU A O 1
ATOM 1483 N N . LYS A 1 179 ? -8.964 1.017 -10.599 1.00 91.44 179 LYS A N 1
ATOM 1484 C CA . LYS A 1 179 ? -10.320 1.284 -10.104 1.00 91.44 179 LYS A CA 1
ATOM 1485 C C . LYS A 1 179 ? -10.548 0.590 -8.762 1.00 91.44 179 LYS A C 1
ATOM 1487 O O . LYS A 1 179 ? -10.342 -0.616 -8.646 1.00 91.44 179 LYS A O 1
ATOM 1492 N N . LEU A 1 180 ? -11.041 1.336 -7.780 1.00 89.50 180 LEU A N 1
ATOM 1493 C CA . LEU A 1 180 ? -11.266 0.859 -6.416 1.00 89.50 180 LEU A CA 1
ATOM 1494 C C . LEU A 1 180 ? -12.686 0.299 -6.293 1.00 89.50 180 LEU A C 1
ATOM 1496 O O . LEU A 1 180 ? -13.607 0.982 -5.862 1.00 89.50 180 LEU A O 1
ATOM 1500 N N . THR A 1 181 ? -12.865 -0.943 -6.742 1.00 84.69 181 THR A N 1
ATOM 1501 C CA . THR A 1 181 ? -14.199 -1.534 -6.965 1.00 84.69 181 THR A CA 1
ATOM 1502 C C . THR A 1 181 ? -14.706 -2.390 -5.809 1.00 84.69 181 THR A C 1
ATOM 1504 O O . THR A 1 181 ? -15.910 -2.447 -5.572 1.00 84.69 181 THR A O 1
ATOM 1507 N N . LYS A 1 182 ? -13.809 -3.055 -5.071 1.00 87.00 182 LYS A N 1
ATOM 1508 C CA . LYS A 1 182 ? -14.172 -3.978 -3.991 1.00 87.00 182 LYS A CA 1
ATOM 1509 C C . LYS A 1 182 ? -13.675 -3.457 -2.651 1.00 87.00 182 LYS A C 1
ATOM 1511 O O . LYS A 1 182 ? -12.497 -3.581 -2.328 1.00 87.00 182 LYS A O 1
ATOM 1516 N N . GLN A 1 183 ? -14.590 -2.878 -1.882 1.00 89.56 183 GLN A N 1
ATOM 1517 C CA . GLN A 1 183 ? -14.295 -2.452 -0.519 1.00 89.56 183 GLN A CA 1
ATOM 1518 C C . GLN A 1 183 ? -14.055 -3.663 0.387 1.00 89.56 183 GLN A C 1
ATOM 1520 O O . GLN A 1 183 ? -14.693 -4.710 0.237 1.00 89.56 183 GLN A O 1
ATOM 1525 N N . VAL A 1 184 ? -13.170 -3.501 1.361 1.00 87.38 184 VAL A N 1
ATOM 1526 C CA . VAL A 1 184 ? -12.988 -4.455 2.446 1.00 87.38 184 VAL A CA 1
ATOM 1527 C C . VAL A 1 184 ? -13.649 -3.933 3.704 1.00 87.38 184 VAL A C 1
ATOM 1529 O O . VAL A 1 184 ? -13.458 -2.789 4.107 1.00 87.38 184 VAL A O 1
ATOM 1532 N N . GLN A 1 185 ? -14.433 -4.796 4.341 1.00 82.75 185 GLN A N 1
ATOM 1533 C CA . GLN A 1 185 ? -14.866 -4.544 5.704 1.00 82.75 185 GLN A CA 1
ATOM 1534 C C . GLN A 1 185 ? -13.680 -4.802 6.625 1.00 82.75 185 GLN A C 1
ATOM 1536 O O . GLN A 1 185 ? -13.161 -5.926 6.684 1.00 82.75 185 GLN A O 1
ATOM 1541 N N . LEU A 1 186 ? -13.248 -3.741 7.300 1.00 76.94 186 LEU A N 1
ATOM 1542 C CA . LEU A 1 186 ? -12.384 -3.850 8.458 1.00 76.94 186 LEU A CA 1
ATOM 1543 C C . LEU A 1 186 ? -13.272 -4.216 9.642 1.00 76.94 186 LEU A C 1
ATOM 1545 O O . LEU A 1 186 ? -13.753 -3.356 10.371 1.00 76.94 186 LEU A O 1
ATOM 1549 N N . THR A 1 187 ? -13.567 -5.503 9.771 1.00 61.78 187 THR A N 1
ATOM 1550 C CA . THR A 1 187 ? -14.125 -6.031 11.005 1.00 61.78 187 THR A CA 1
ATOM 1551 C C . THR A 1 187 ? -12.979 -6.200 11.982 1.00 61.78 187 THR A C 1
ATOM 1553 O O 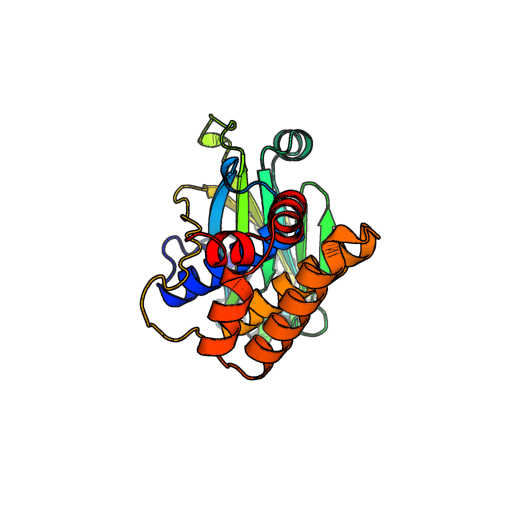. THR A 1 187 ? -12.030 -6.942 11.720 1.00 61.78 187 THR A O 1
ATOM 1556 N N . ILE A 1 188 ? -13.067 -5.502 13.107 1.00 54.69 188 ILE A N 1
ATOM 1557 C CA . ILE A 1 188 ? -12.246 -5.789 14.272 1.00 54.69 188 ILE A CA 1
ATOM 1558 C C . ILE A 1 188 ? -12.847 -7.064 14.873 1.00 54.69 188 ILE A C 1
ATOM 1560 O O . ILE A 1 188 ? -13.696 -7.013 15.751 1.00 54.69 188 ILE A O 1
ATOM 1564 N N . ASN A 1 189 ? -12.505 -8.223 14.310 1.00 41.47 189 ASN A N 1
ATOM 1565 C CA . ASN A 1 189 ? -12.989 -9.498 14.827 1.00 41.47 189 ASN A CA 1
ATOM 1566 C C . ASN A 1 189 ? -12.178 -9.853 16.071 1.00 41.47 189 ASN A C 1
ATOM 1568 O O . ASN A 1 189 ? -11.283 -10.695 16.003 1.00 41.47 189 ASN A O 1
ATOM 1572 N N . PHE A 1 190 ? -12.490 -9.244 17.213 1.00 42.53 190 PHE A N 1
ATOM 1573 C CA . PHE A 1 190 ? -12.093 -9.879 18.459 1.00 42.53 190 PHE A CA 1
ATOM 1574 C C . PHE A 1 190 ? -12.919 -11.147 18.649 1.00 42.53 190 PHE A C 1
ATOM 1576 O O . PHE A 1 190 ? -14.109 -11.164 18.331 1.00 42.53 190 PH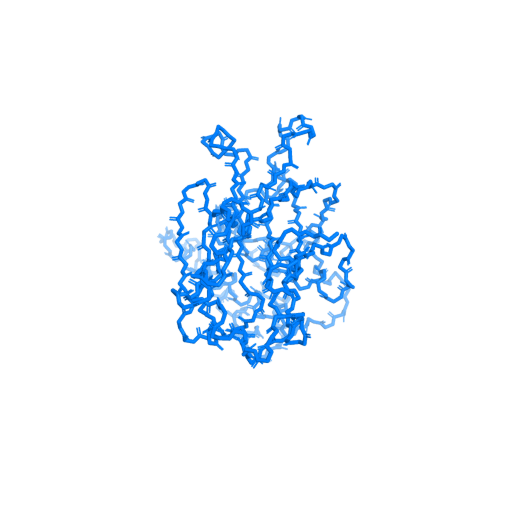E A O 1
ATOM 1583 N N . PRO A 1 191 ? -12.297 -12.247 19.102 1.00 41.84 191 PRO A N 1
ATOM 1584 C CA . PRO A 1 191 ? -13.069 -13.361 19.609 1.00 41.84 191 PRO A CA 1
ATOM 1585 C C . PRO A 1 191 ? -13.955 -12.863 20.753 1.00 41.84 191 PRO A C 1
ATOM 1587 O O . PRO A 1 191 ? -13.461 -12.570 21.838 1.00 41.84 191 PRO A O 1
ATOM 1590 N N . THR A 1 192 ? -15.258 -12.775 20.516 1.00 45.28 192 THR A N 1
ATOM 1591 C CA . THR A 1 192 ? -16.255 -12.785 21.594 1.00 45.28 192 THR A CA 1
ATOM 1592 C C . THR A 1 192 ? -16.400 -14.185 22.196 1.00 45.28 192 THR A C 1
ATOM 1594 O O . THR A 1 192 ? -16.891 -14.319 23.310 1.00 45.28 192 THR A O 1
ATOM 1597 N N . ASP A 1 193 ? -15.915 -15.212 21.490 1.00 51.91 193 ASP A N 1
ATOM 1598 C CA . ASP A 1 193 ? -15.877 -16.604 21.941 1.00 51.91 193 ASP A CA 1
ATOM 1599 C C . ASP A 1 193 ? -14.531 -16.952 22.596 1.00 51.91 193 ASP A C 1
ATOM 1601 O O . ASP A 1 193 ? -13.526 -16.281 22.360 1.00 51.91 193 ASP A O 1
ATOM 1605 N N . ASP A 1 194 ? -14.482 -18.045 23.364 1.00 55.78 194 ASP A N 1
ATOM 1606 C CA . ASP A 1 194 ? -13.310 -18.622 24.063 1.00 55.78 194 ASP A CA 1
ATOM 1607 C C . ASP A 1 194 ? -12.123 -19.040 23.150 1.00 55.78 194 ASP A C 1
ATOM 1609 O O . ASP A 1 194 ? -11.275 -19.860 23.511 1.00 55.78 194 ASP A O 1
ATOM 1613 N N . ARG A 1 195 ? -12.043 -18.493 21.933 1.00 64.00 195 ARG A N 1
ATOM 1614 C CA . ARG A 1 195 ? -10.951 -18.677 20.976 1.00 64.00 195 ARG A CA 1
ATOM 1615 C C . ARG A 1 195 ? -9.724 -17.914 21.466 1.00 64.00 195 ARG A C 1
ATOM 1617 O O . ARG A 1 195 ? -9.802 -16.725 21.768 1.00 64.00 195 ARG A O 1
ATOM 1624 N N . LYS A 1 196 ? -8.582 -18.604 21.463 1.00 71.81 196 LYS A N 1
ATOM 1625 C CA . LYS A 1 196 ? -7.306 -17.999 21.834 1.00 71.81 196 LYS A CA 1
ATOM 1626 C C . LYS A 1 196 ? -6.923 -16.871 20.885 1.00 71.81 196 LYS A C 1
ATOM 1628 O O . LYS A 1 196 ? -7.063 -17.019 19.667 1.00 71.81 196 LYS A O 1
ATOM 1633 N N . LEU A 1 197 ? -6.394 -15.783 21.439 1.00 73.69 197 LEU A N 1
ATOM 1634 C CA . LEU A 1 197 ? -5.788 -14.709 20.651 1.00 73.69 197 LEU A CA 1
ATOM 1635 C C . LEU A 1 197 ? -4.549 -15.242 19.909 1.00 73.69 197 LEU A C 1
ATOM 1637 O O . LEU A 1 197 ? -3.716 -15.960 20.465 1.00 73.69 197 LEU A O 1
ATOM 1641 N N . SER A 1 198 ? -4.425 -14.886 18.635 1.00 79.31 198 SER A N 1
ATOM 1642 C CA . SER A 1 198 ? -3.222 -15.113 17.833 1.00 79.31 198 SER A CA 1
ATOM 1643 C C . SER A 1 198 ? -2.075 -14.207 18.284 1.00 79.31 198 SER A C 1
ATOM 1645 O O . SER A 1 198 ? -2.286 -13.170 18.914 1.00 79.31 198 SER A O 1
ATOM 1647 N N . GLU A 1 199 ? -0.838 -14.554 17.920 1.00 76.25 199 GLU A N 1
ATOM 1648 C CA . GLU A 1 199 ? 0.332 -13.732 18.266 1.00 76.25 199 GLU A CA 1
ATOM 1649 C C . GLU A 1 199 ? 0.232 -12.301 17.729 1.00 76.25 199 GLU A C 1
ATOM 1651 O O . GLU A 1 199 ? 0.617 -11.350 18.409 1.00 76.25 199 GLU A O 1
ATOM 1656 N N . GLN A 1 200 ? -0.340 -12.140 16.535 1.00 73.06 200 GLN A N 1
ATOM 1657 C CA . GLN A 1 200 ? -0.549 -10.827 15.936 1.00 73.06 200 GLN A CA 1
ATOM 1658 C C . GLN A 1 200 ? -1.605 -10.016 16.696 1.00 73.06 200 GLN A C 1
ATOM 1660 O O . GLN A 1 200 ? -1.436 -8.809 16.867 1.00 73.06 200 GLN A O 1
ATOM 1665 N N . GLU A 1 201 ? -2.680 -10.660 17.163 1.00 77.12 201 GLU A N 1
ATOM 1666 C CA . GLU A 1 201 ? -3.699 -10.004 17.987 1.00 77.12 201 GLU A CA 1
ATOM 1667 C C . GLU A 1 201 ? -3.086 -9.528 19.313 1.00 77.12 201 GLU A C 1
ATOM 1669 O O . GLU A 1 201 ? -3.252 -8.360 19.652 1.00 77.12 201 GLU A O 1
ATOM 1674 N N . TYR A 1 202 ? -2.269 -10.351 19.987 1.00 81.75 202 TYR A N 1
ATOM 1675 C CA . TYR A 1 202 ? -1.521 -9.922 21.181 1.00 81.75 202 TYR A CA 1
ATOM 1676 C C . TYR A 1 202 ? -0.597 -8.735 20.910 1.00 81.75 202 TYR A C 1
ATOM 1678 O O . TYR A 1 202 ? -0.555 -7.787 21.693 1.00 81.75 202 TYR A O 1
ATOM 1686 N N . HIS A 1 203 ? 0.148 -8.774 19.805 1.00 77.38 203 HIS A N 1
ATOM 1687 C CA . HIS A 1 203 ? 1.060 -7.693 19.450 1.00 77.38 203 HIS A CA 1
ATOM 1688 C C . HIS A 1 203 ? 0.312 -6.374 19.210 1.00 77.38 203 HIS A C 1
ATOM 1690 O O . HIS A 1 203 ? 0.703 -5.330 19.732 1.00 77.38 203 HIS A O 1
ATOM 1696 N N . ASN A 1 204 ? -0.800 -6.416 18.472 1.00 75.69 204 ASN A N 1
ATOM 1697 C CA . ASN A 1 204 ? -1.594 -5.223 18.196 1.00 75.69 204 ASN A CA 1
ATOM 1698 C C . ASN A 1 204 ? -2.289 -4.689 19.466 1.00 75.69 204 ASN A C 1
ATOM 1700 O O . ASN A 1 204 ? -2.293 -3.478 19.692 1.00 75.69 204 ASN A O 1
ATOM 1704 N N . THR A 1 205 ? -2.817 -5.572 20.325 1.00 84.00 205 THR A N 1
ATOM 1705 C CA . THR A 1 205 ? -3.378 -5.186 21.631 1.00 84.00 205 THR A CA 1
ATOM 1706 C C . THR A 1 205 ? -2.323 -4.510 22.502 1.00 84.00 205 THR A C 1
ATOM 1708 O O . THR A 1 205 ? -2.593 -3.460 23.080 1.00 84.00 205 THR A O 1
ATOM 1711 N N . LEU A 1 206 ? -1.098 -5.042 22.542 1.00 85.38 206 LEU A N 1
ATOM 1712 C CA . LEU A 1 206 ? 0.014 -4.442 23.279 1.00 85.38 206 LEU A CA 1
ATOM 1713 C C . LEU A 1 206 ? 0.349 -3.029 22.772 1.00 85.38 206 LEU A C 1
ATOM 1715 O O . LEU A 1 206 ? 0.584 -2.128 23.579 1.00 85.38 206 LEU A O 1
ATOM 1719 N N . ILE A 1 207 ? 0.349 -2.808 21.453 1.00 78.38 207 ILE A N 1
ATOM 1720 C CA . ILE A 1 207 ? 0.576 -1.477 20.868 1.00 78.38 207 ILE A CA 1
ATOM 1721 C C . ILE A 1 207 ? -0.492 -0.488 21.342 1.00 78.38 207 ILE A C 1
ATOM 1723 O O . ILE A 1 207 ? -0.154 0.615 21.779 1.00 78.38 207 ILE A O 1
ATOM 1727 N N . GLU A 1 208 ? -1.773 -0.854 21.263 1.00 84.94 208 GLU A N 1
ATOM 1728 C CA . GLU A 1 208 ? -2.846 0.052 21.674 1.00 84.94 208 GLU A CA 1
ATOM 1729 C C . GLU A 1 208 ? -2.890 0.278 23.187 1.00 84.94 208 GLU A C 1
ATOM 1731 O O . GLU A 1 208 ? -3.092 1.415 23.604 1.00 84.94 208 GLU A O 1
ATOM 1736 N N . LEU A 1 209 ? -2.610 -0.737 24.012 1.00 90.44 209 LEU A N 1
ATOM 1737 C CA . LEU A 1 209 ? -2.487 -0.568 25.464 1.00 90.44 209 LEU A CA 1
ATOM 1738 C C . LEU A 1 209 ? -1.385 0.435 25.829 1.00 90.44 209 LEU A C 1
ATOM 1740 O O . LEU A 1 209 ? -1.594 1.304 26.672 1.00 90.44 209 LEU A O 1
ATOM 1744 N N . ASN A 1 210 ? -0.232 0.372 25.156 1.00 81.38 210 ASN A N 1
ATOM 1745 C CA . ASN A 1 210 ? 0.852 1.333 25.366 1.00 81.38 210 ASN A CA 1
ATOM 1746 C C . ASN A 1 210 ? 0.467 2.758 24.940 1.00 81.38 210 ASN A C 1
ATOM 1748 O O . ASN A 1 210 ? 0.838 3.729 25.604 1.00 81.38 210 ASN A O 1
ATOM 1752 N N . LYS A 1 211 ? -0.282 2.907 23.839 1.00 79.81 211 LYS A N 1
ATOM 1753 C CA . LYS A 1 211 ? -0.823 4.212 23.424 1.00 79.81 211 LYS A CA 1
ATOM 1754 C C . LYS A 1 211 ? -1.837 4.741 24.434 1.00 79.81 211 LYS A C 1
ATOM 1756 O O . LYS A 1 211 ? -1.773 5.919 24.777 1.00 79.81 211 LYS A O 1
ATOM 1761 N N . LEU A 1 212 ? -2.732 3.879 24.920 1.00 87.81 212 LEU A N 1
ATOM 1762 C CA . LEU A 1 212 ? -3.729 4.234 25.925 1.00 87.81 212 LEU A CA 1
ATOM 1763 C C . LEU A 1 212 ? -3.058 4.701 27.214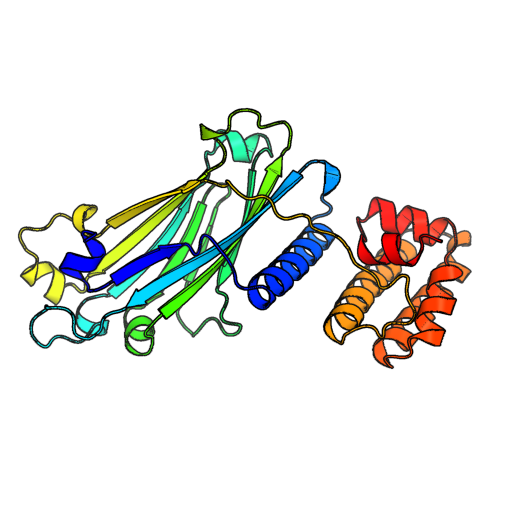 1.00 87.81 212 LEU A C 1
ATOM 1765 O O . LEU A 1 212 ? -3.406 5.765 27.713 1.00 87.81 212 LEU A O 1
ATOM 1769 N N . TYR A 1 213 ? -2.062 3.953 27.699 1.00 88.94 213 TYR A N 1
ATOM 1770 C CA . TYR A 1 213 ? -1.295 4.308 28.891 1.00 88.94 213 TYR A CA 1
ATOM 1771 C C . TYR A 1 213 ? -0.707 5.719 28.774 1.00 88.94 213 TYR A C 1
ATOM 1773 O O . TYR A 1 213 ? -0.975 6.571 29.615 1.00 88.94 213 TYR A O 1
ATOM 1781 N N . LYS A 1 214 ? 0.014 6.002 27.679 1.00 83.06 214 LYS A N 1
ATOM 1782 C CA . LYS A 1 214 ? 0.612 7.326 27.437 1.00 83.06 214 LYS A CA 1
ATOM 1783 C C . LYS A 1 214 ? -0.432 8.434 27.325 1.00 83.06 214 LYS A C 1
ATOM 1785 O O . LYS A 1 214 ? -0.224 9.528 27.840 1.00 83.06 214 LYS A O 1
ATOM 1790 N N . GLY A 1 215 ? -1.544 8.163 26.641 1.00 81.38 215 GLY A N 1
ATOM 1791 C CA . GLY A 1 215 ? -2.641 9.118 26.498 1.00 81.38 215 GLY A CA 1
ATOM 1792 C C . GLY A 1 215 ? -3.278 9.475 27.837 1.00 81.38 215 GLY A C 1
ATOM 1793 O O . GLY A 1 215 ? -3.548 10.643 28.103 1.00 81.38 215 GLY A O 1
ATOM 1794 N N . LEU A 1 216 ? -3.469 8.474 28.694 1.00 86.88 216 LEU A N 1
ATOM 1795 C CA . LEU A 1 216 ? -4.087 8.635 30.002 1.00 86.88 216 LEU A CA 1
ATOM 1796 C C . LEU A 1 216 ? -3.134 9.292 31.016 1.00 86.88 216 LEU A C 1
ATOM 1798 O O . LEU A 1 216 ? -3.562 10.136 31.803 1.00 86.88 216 LEU A O 1
ATOM 1802 N N . GLU A 1 217 ? -1.841 8.961 30.957 1.00 85.56 217 GLU A N 1
ATOM 1803 C CA . GLU A 1 217 ? -0.777 9.575 31.763 1.00 85.56 217 GLU A CA 1
ATOM 1804 C C . GLU A 1 217 ? -0.640 11.075 31.453 1.00 85.56 217 GLU A C 1
ATOM 1806 O O . GLU A 1 217 ? -0.553 11.899 32.365 1.00 85.56 217 GLU A O 1
ATOM 1811 N N . ALA A 1 218 ? -0.732 11.456 30.173 1.00 81.75 218 ALA A N 1
ATOM 1812 C CA . ALA A 1 218 ? -0.656 12.850 29.736 1.00 81.75 218 ALA A CA 1
ATOM 1813 C C . ALA A 1 218 ? -1.807 13.737 30.254 1.00 81.75 218 ALA A C 1
ATOM 1815 O O . ALA A 1 218 ? -1.652 14.955 30.327 1.00 81.75 218 ALA A O 1
ATOM 1816 N N . GLN A 1 219 ? -2.951 13.155 30.631 1.00 80.94 219 GLN A N 1
ATOM 1817 C CA . GLN A 1 219 ? -4.091 13.903 31.176 1.00 80.94 219 GLN A CA 1
ATOM 1818 C C . GLN A 1 219 ? -3.903 14.319 32.647 1.00 80.94 219 GLN A C 1
ATOM 1820 O O . GLN A 1 219 ? -4.665 15.153 33.127 1.00 80.94 219 GLN A O 1
ATOM 1825 N N . ASN A 1 220 ? -2.909 13.760 33.354 1.00 67.31 220 ASN A N 1
ATOM 1826 C CA . ASN A 1 220 ? -2.491 14.117 34.719 1.00 67.31 220 ASN A CA 1
ATOM 1827 C C . ASN A 1 220 ? -3.641 14.349 35.731 1.00 67.31 220 ASN A C 1
ATOM 1829 O O . ASN A 1 220 ? -3.610 15.282 36.535 1.00 67.31 220 ASN A O 1
ATOM 1833 N N . ASN A 1 221 ? -4.667 13.492 35.692 1.00 72.00 221 ASN A N 1
ATOM 1834 C CA . ASN A 1 221 ? -5.832 13.560 36.575 1.00 72.00 221 ASN A CA 1
ATOM 1835 C C . ASN A 1 221 ? -5.784 12.453 37.636 1.00 72.00 221 ASN A C 1
ATOM 1837 O O . ASN A 1 221 ? -5.640 11.275 37.314 1.00 72.00 221 ASN A O 1
ATOM 1841 N N . ASN A 1 222 ? -5.985 12.814 38.910 1.00 67.88 222 ASN A N 1
ATOM 1842 C CA . ASN A 1 222 ? -6.005 11.854 40.026 1.00 67.88 222 ASN A CA 1
ATOM 1843 C C . ASN A 1 222 ? -7.090 10.769 39.885 1.00 67.88 222 ASN A C 1
ATOM 1845 O O . ASN A 1 222 ? -6.931 9.693 40.455 1.00 67.88 222 ASN A O 1
ATOM 1849 N N . SER A 1 223 ? -8.151 11.028 39.114 1.00 68.25 223 SER A N 1
ATOM 1850 C CA . SER A 1 223 ? -9.218 10.066 38.808 1.00 68.25 223 SER A CA 1
ATOM 1851 C C . SER A 1 223 ? -8.772 8.898 37.925 1.00 68.25 223 SER A C 1
ATOM 1853 O O . SER A 1 223 ? -9.481 7.906 37.847 1.00 68.25 223 SER A O 1
ATOM 1855 N N . ASN A 1 224 ? -7.612 8.997 37.266 1.00 80.88 224 ASN A N 1
ATOM 1856 C CA . ASN A 1 224 ? -7.161 8.016 36.276 1.00 80.88 224 ASN A CA 1
ATOM 1857 C C . ASN A 1 224 ? -6.159 6.994 36.848 1.00 80.88 224 ASN A C 1
ATOM 1859 O O . ASN A 1 224 ? -5.642 6.166 36.104 1.00 80.88 224 ASN A O 1
ATOM 1863 N N . LYS A 1 225 ? -5.838 7.052 38.150 1.00 83.50 225 LYS A N 1
ATOM 1864 C CA . LYS A 1 225 ? -4.808 6.189 38.761 1.00 83.50 225 LYS A CA 1
ATOM 1865 C C . LYS A 1 225 ? -5.157 4.703 38.696 1.00 83.50 225 LYS A C 1
ATOM 1867 O O . LYS A 1 225 ? -4.288 3.900 38.373 1.00 83.50 225 LYS A O 1
ATOM 1872 N N . GLU A 1 226 ? -6.414 4.359 38.961 1.00 86.69 226 GLU A N 1
ATOM 1873 C CA . GLU A 1 226 ? -6.898 2.973 38.890 1.00 86.69 226 GLU A CA 1
ATOM 1874 C C . GLU A 1 226 ? -6.868 2.449 37.447 1.00 86.69 226 GLU A C 1
ATOM 1876 O O . GLU A 1 226 ? -6.376 1.351 37.190 1.00 86.69 226 GLU A O 1
ATOM 1881 N N . ASP A 1 227 ? -7.287 3.276 36.487 1.00 88.75 227 ASP A N 1
ATOM 1882 C CA . ASP A 1 227 ? -7.221 2.950 35.061 1.00 88.75 227 ASP A CA 1
ATOM 1883 C C . ASP A 1 227 ? -5.777 2.721 34.587 1.00 88.75 227 ASP A C 1
ATOM 1885 O O . ASP A 1 227 ? -5.505 1.751 33.879 1.00 88.75 227 ASP A O 1
ATOM 1889 N N . LEU A 1 228 ? -4.827 3.567 35.004 1.00 89.94 228 LEU A N 1
ATOM 1890 C CA . LEU A 1 228 ? -3.406 3.399 34.676 1.00 89.94 228 LEU A CA 1
ATOM 1891 C C . LEU A 1 228 ? -2.854 2.063 35.188 1.00 89.94 228 LEU A C 1
ATOM 1893 O O . LEU A 1 228 ? -2.117 1.384 34.469 1.00 89.94 228 LEU A O 1
ATOM 1897 N N . GLU A 1 229 ? -3.221 1.663 36.407 1.00 90.94 229 GLU A N 1
ATOM 1898 C CA . GLU A 1 229 ? -2.796 0.388 36.986 1.00 90.94 229 GLU A CA 1
ATOM 1899 C C . GLU A 1 229 ? -3.389 -0.810 36.229 1.00 90.94 229 GLU A C 1
ATOM 1901 O O . GLU A 1 229 ? -2.672 -1.760 35.896 1.00 90.94 229 GLU A O 1
ATOM 1906 N N . LEU A 1 230 ? -4.677 -0.750 35.886 1.00 91.31 230 LEU A N 1
ATOM 1907 C CA . LEU A 1 230 ? -5.341 -1.779 35.086 1.00 91.31 230 LEU A CA 1
ATOM 1908 C C . LEU A 1 230 ? -4.723 -1.910 33.690 1.00 91.31 230 LEU A C 1
ATOM 1910 O O . LEU A 1 230 ? -4.505 -3.030 33.224 1.00 91.31 230 LEU A O 1
ATOM 1914 N N . ILE A 1 231 ? -4.376 -0.793 33.045 1.00 92.12 231 ILE A N 1
ATOM 1915 C CA . ILE A 1 231 ? -3.701 -0.795 31.742 1.00 92.12 231 ILE A CA 1
ATOM 1916 C C . ILE A 1 231 ? -2.308 -1.427 31.853 1.00 92.12 231 ILE A C 1
ATOM 1918 O O . ILE A 1 231 ? -1.964 -2.275 31.030 1.00 92.12 231 ILE A O 1
ATOM 1922 N N . LEU A 1 232 ? -1.513 -1.089 32.876 1.00 92.38 232 LEU A N 1
ATOM 1923 C CA . LEU A 1 232 ? -0.195 -1.706 33.094 1.00 92.38 232 LEU A CA 1
ATOM 1924 C C . LEU A 1 232 ? -0.292 -3.218 33.317 1.00 92.38 232 LEU A C 1
ATOM 1926 O O . LEU A 1 232 ? 0.531 -3.986 32.810 1.00 92.38 232 LEU A O 1
ATOM 1930 N N . ASN A 1 233 ? -1.302 -3.663 34.056 1.00 91.25 233 ASN A N 1
ATOM 1931 C CA . ASN A 1 233 ? -1.530 -5.083 34.283 1.00 91.25 233 ASN A CA 1
ATOM 1932 C C . ASN A 1 233 ? -2.009 -5.799 33.009 1.00 91.25 233 ASN A C 1
ATOM 1934 O O . ASN A 1 233 ? -1.543 -6.905 32.724 1.00 91.25 233 ASN A O 1
ATOM 1938 N N . ALA A 1 234 ? -2.835 -5.148 32.185 1.00 92.62 234 ALA A N 1
ATOM 1939 C CA . ALA A 1 234 ? -3.199 -5.640 30.858 1.00 92.62 234 ALA A CA 1
ATOM 1940 C C . ALA A 1 234 ? -1.977 -5.749 29.925 1.00 92.62 234 ALA A C 1
ATOM 1942 O O . ALA A 1 234 ? -1.839 -6.751 29.225 1.00 92.62 234 ALA A O 1
ATOM 1943 N N . ILE A 1 235 ? -1.052 -4.780 29.958 1.00 90.62 235 ILE A N 1
ATOM 1944 C CA . ILE A 1 235 ? 0.211 -4.816 29.195 1.00 90.62 235 ILE A CA 1
ATOM 1945 C C . ILE A 1 235 ? 1.013 -6.064 29.573 1.00 90.62 235 ILE A C 1
ATOM 1947 O O . ILE A 1 235 ? 1.338 -6.874 28.704 1.00 90.62 235 ILE A O 1
ATOM 1951 N N . ARG A 1 236 ? 1.244 -6.277 30.874 1.00 91.50 236 ARG A N 1
ATOM 1952 C CA . ARG A 1 236 ? 1.980 -7.447 31.386 1.00 91.50 236 ARG A CA 1
ATOM 1953 C C . ARG A 1 236 ? 1.305 -8.768 31.017 1.00 91.50 236 ARG A C 1
ATOM 1955 O O . ARG A 1 236 ? 1.989 -9.741 30.702 1.00 91.50 236 ARG A O 1
ATOM 1962 N N . ALA A 1 237 ? -0.026 -8.822 31.068 1.00 89.19 237 ALA A N 1
ATOM 1963 C CA . ALA A 1 237 ? -0.786 -10.001 30.663 1.00 89.19 237 ALA A CA 1
ATOM 1964 C C . ALA A 1 237 ? -0.639 -10.272 29.156 1.00 89.19 237 ALA A C 1
ATOM 1966 O O . ALA A 1 237 ? -0.417 -11.414 28.757 1.00 89.19 237 ALA A O 1
ATOM 1967 N N . SER A 1 238 ? -0.671 -9.225 28.327 1.00 88.38 238 SER A N 1
ATOM 1968 C CA . SER A 1 238 ? -0.462 -9.326 26.880 1.00 88.38 238 SER A CA 1
ATOM 1969 C C . SER A 1 238 ? 0.950 -9.812 26.528 1.00 88.38 238 SER A C 1
ATOM 1971 O O . SER A 1 238 ? 1.098 -10.683 25.675 1.00 88.38 238 SER A O 1
ATOM 1973 N N . GLU A 1 239 ? 1.987 -9.318 27.213 1.00 86.94 239 GLU A N 1
ATOM 1974 C CA . GLU A 1 239 ? 3.382 -9.765 27.033 1.00 86.94 239 GLU A CA 1
ATOM 1975 C C . GLU A 1 239 ? 3.572 -11.243 27.390 1.00 86.94 239 GLU A C 1
ATOM 1977 O O . GLU A 1 239 ? 4.264 -11.981 26.688 1.00 86.94 239 GLU A O 1
ATOM 1982 N N . LYS A 1 240 ? 2.917 -11.694 28.466 1.00 90.56 240 LYS A N 1
ATOM 1983 C CA . LYS A 1 240 ? 2.937 -13.094 28.914 1.00 90.56 240 LYS A CA 1
ATOM 1984 C C . LYS A 1 240 ? 2.001 -14.003 28.119 1.00 90.56 240 LYS A C 1
ATOM 1986 O O . LYS A 1 240 ? 1.983 -15.204 28.377 1.00 90.56 240 LYS A O 1
ATOM 1991 N N . LYS A 1 241 ? 1.227 -13.448 27.178 1.00 87.06 241 LYS A N 1
ATOM 1992 C CA . LYS A 1 241 ? 0.152 -14.146 26.459 1.00 87.06 241 LYS A CA 1
ATOM 1993 C C . LYS A 1 241 ? -0.855 -14.808 27.421 1.00 87.06 241 LYS A C 1
ATOM 1995 O O . LYS A 1 241 ? -1.391 -15.878 27.142 1.00 87.06 241 LYS A O 1
ATOM 2000 N N . ASP A 1 242 ? -1.110 -14.170 28.565 1.00 86.81 242 ASP A N 1
ATOM 2001 C CA . ASP A 1 242 ? -2.103 -14.592 29.555 1.00 86.81 242 ASP A CA 1
ATOM 2002 C C . ASP A 1 242 ? -3.462 -13.971 29.217 1.00 86.81 242 ASP A C 1
ATOM 2004 O O . ASP A 1 242 ? -3.792 -12.847 29.603 1.00 86.81 242 ASP A O 1
ATOM 2008 N N . GLU A 1 243 ? -4.250 -14.714 28.446 1.00 85.00 243 GLU A N 1
ATOM 2009 C CA . GLU A 1 243 ? -5.553 -14.264 27.961 1.00 85.00 243 GLU A CA 1
ATOM 2010 C C . GLU A 1 243 ? -6.576 -14.022 29.072 1.00 85.00 243 GLU A C 1
ATOM 2012 O O . GLU A 1 243 ? -7.352 -13.068 29.000 1.00 85.00 243 GLU A O 1
ATOM 2017 N N . SER A 1 244 ? -6.582 -14.874 30.100 1.00 84.62 244 SER A N 1
ATOM 2018 C CA . SER A 1 244 ? -7.562 -14.801 31.186 1.00 84.62 244 SER A CA 1
ATOM 2019 C C . SER A 1 244 ? -7.379 -13.508 31.973 1.00 84.62 244 SER A C 1
ATOM 2021 O O . SER A 1 244 ? -8.337 -12.761 32.204 1.00 84.62 244 SER A O 1
ATOM 2023 N N . SER A 1 245 ? -6.130 -13.208 32.331 1.00 87.88 245 SER A N 1
ATOM 2024 C CA . SER A 1 245 ? -5.787 -11.968 33.021 1.00 87.88 245 SER A CA 1
ATOM 2025 C C . SER A 1 245 ? -6.036 -10.752 32.130 1.00 87.88 245 SER A C 1
ATOM 2027 O O . SER A 1 245 ? -6.665 -9.794 32.573 1.00 87.88 245 SER A O 1
ATOM 2029 N N . LEU A 1 246 ? -5.642 -10.811 30.851 1.00 88.75 246 LEU A N 1
ATOM 2030 C CA . LEU A 1 246 ? -5.861 -9.724 29.892 1.00 88.75 246 LEU A CA 1
ATOM 2031 C C . LEU A 1 246 ? -7.349 -9.353 29.780 1.00 88.75 246 LEU A C 1
ATOM 2033 O O . LEU A 1 246 ? -7.702 -8.188 29.962 1.00 88.75 246 LEU A O 1
ATOM 2037 N N . LYS A 1 247 ? -8.230 -10.338 29.556 1.00 84.81 247 LYS A N 1
ATOM 2038 C CA . LYS A 1 247 ? -9.688 -10.124 29.486 1.00 84.81 247 LYS A CA 1
ATOM 2039 C C . LYS A 1 247 ? -10.246 -9.557 30.792 1.00 84.81 247 LYS A C 1
ATOM 2041 O O . LYS A 1 247 ? -11.121 -8.696 30.756 1.00 84.81 247 LYS A O 1
ATOM 2046 N N . THR A 1 248 ? -9.743 -10.024 31.934 1.00 86.19 248 THR A N 1
ATOM 2047 C CA . THR A 1 248 ? -10.176 -9.541 33.253 1.00 86.19 248 THR A CA 1
ATOM 2048 C C . THR A 1 248 ? -9.841 -8.065 33.438 1.00 86.19 248 THR A C 1
ATOM 2050 O O . THR A 1 248 ? -10.706 -7.294 33.842 1.00 86.19 248 THR A O 1
ATOM 2053 N N . TYR A 1 249 ? -8.620 -7.648 33.099 1.00 90.56 249 TYR A N 1
ATOM 2054 C CA . TYR A 1 249 ? -8.225 -6.246 33.226 1.00 90.56 249 TYR A CA 1
ATOM 2055 C C . TYR A 1 249 ? -8.995 -5.342 32.265 1.00 90.56 249 TYR A C 1
ATOM 2057 O O . TYR A 1 249 ? -9.524 -4.326 32.701 1.00 90.56 249 TYR A O 1
ATOM 2065 N N . LEU A 1 250 ? -9.143 -5.744 30.998 1.00 86.62 250 LEU A N 1
ATOM 2066 C CA . LEU A 1 250 ? -9.862 -4.963 29.984 1.00 86.62 250 LEU A CA 1
ATOM 2067 C C . LEU A 1 250 ? -11.332 -4.713 30.356 1.00 86.62 250 LEU A C 1
ATOM 2069 O O . LEU A 1 250 ? -11.831 -3.607 30.167 1.00 86.62 250 LEU A O 1
ATOM 2073 N N . LYS A 1 251 ? -12.018 -5.704 30.944 1.00 84.25 251 LYS A N 1
ATOM 2074 C CA . LYS A 1 251 ? -13.417 -5.568 31.402 1.00 84.25 251 LYS A CA 1
ATOM 2075 C C . LYS A 1 251 ? -13.602 -4.585 32.557 1.00 84.25 251 LYS A C 1
ATOM 2077 O O . LYS A 1 251 ? -14.721 -4.127 32.779 1.00 84.25 251 LYS A O 1
ATOM 2082 N N . ASN A 1 252 ? -12.531 -4.311 33.294 1.00 86.62 252 ASN A N 1
ATOM 2083 C CA . ASN A 1 252 ? -12.548 -3.455 34.472 1.00 86.62 252 ASN A CA 1
ATOM 2084 C C . ASN A 1 252 ? -12.051 -2.035 34.179 1.00 86.62 252 ASN A C 1
ATOM 2086 O O . ASN A 1 252 ? -11.959 -1.244 35.110 1.00 86.62 252 ASN A O 1
ATOM 2090 N N . PHE A 1 253 ? -11.733 -1.703 32.922 1.00 88.12 253 PHE A N 1
ATOM 2091 C CA . PHE A 1 253 ? -11.366 -0.336 32.553 1.00 88.12 253 PHE A CA 1
ATOM 2092 C C . PHE A 1 253 ? -12.517 0.625 32.867 1.00 88.12 253 PHE A C 1
ATOM 2094 O O . PHE A 1 253 ? -13.670 0.375 32.508 1.00 88.12 253 PHE A O 1
ATOM 2101 N N . GLY A 1 254 ? -12.189 1.724 33.534 1.00 84.00 254 GLY A N 1
ATOM 2102 C CA . GLY A 1 254 ? -13.106 2.793 33.881 1.00 84.00 254 GLY A CA 1
ATOM 2103 C C . GLY A 1 254 ? -13.378 3.758 32.728 1.00 84.00 254 GLY A C 1
ATOM 2104 O O . GLY A 1 254 ? -12.846 3.657 31.615 1.00 84.00 254 GLY A O 1
ATOM 2105 N N . ASP A 1 255 ? -14.233 4.740 33.014 1.00 83.69 255 ASP A N 1
ATOM 2106 C CA . ASP A 1 255 ? -14.697 5.725 32.033 1.00 83.69 255 ASP A CA 1
ATOM 2107 C C . ASP A 1 255 ? -13.556 6.587 31.467 1.00 83.69 255 ASP A C 1
ATOM 2109 O O . ASP A 1 255 ? -13.626 7.027 30.316 1.00 83.69 255 ASP A O 1
ATOM 2113 N N . GLY A 1 256 ? -12.495 6.816 32.250 1.00 83.38 256 GLY A N 1
ATOM 2114 C CA . GLY A 1 256 ? -11.315 7.576 31.836 1.00 83.38 256 GLY A CA 1
ATOM 2115 C C . GLY A 1 256 ? -10.553 6.870 30.717 1.00 83.38 256 GLY A C 1
ATOM 2116 O O . GLY A 1 256 ? -10.308 7.459 29.657 1.00 83.38 256 GLY A O 1
ATOM 2117 N N . ALA A 1 257 ? -10.245 5.587 30.914 1.00 85.44 257 ALA A N 1
ATOM 2118 C CA . ALA A 1 257 ? -9.657 4.722 29.897 1.00 85.44 257 ALA A CA 1
ATOM 2119 C C . ALA A 1 257 ? -10.546 4.621 28.647 1.00 85.44 257 ALA A C 1
ATOM 2121 O O . ALA A 1 257 ? -10.052 4.797 27.531 1.00 85.44 257 ALA A O 1
ATOM 2122 N N . PHE A 1 258 ? -11.857 4.416 28.810 1.00 84.69 258 PHE A N 1
ATOM 2123 C CA . PHE A 1 258 ? -12.779 4.309 27.676 1.00 84.69 258 PHE A CA 1
ATOM 2124 C C . PHE A 1 258 ? -12.858 5.604 26.853 1.00 84.69 258 PHE A C 1
ATOM 2126 O O . PHE A 1 258 ? -12.735 5.585 25.624 1.00 84.69 258 PHE A O 1
ATOM 2133 N N . LYS A 1 259 ? -13.021 6.752 27.521 1.00 82.81 259 LYS A N 1
ATOM 2134 C CA . LYS A 1 259 ? -13.072 8.066 26.870 1.00 82.81 259 LYS A CA 1
ATOM 2135 C C . LYS A 1 259 ? -11.772 8.365 26.124 1.00 82.81 259 LYS A C 1
ATOM 2137 O O . LYS A 1 259 ? -11.815 8.770 24.965 1.00 82.81 259 LYS A O 1
ATOM 2142 N N . THR A 1 260 ? -10.633 8.092 26.750 1.00 81.38 260 THR A N 1
ATOM 2143 C CA . THR A 1 260 ? -9.309 8.325 26.159 1.00 81.38 260 THR A CA 1
ATOM 2144 C C . THR A 1 260 ? -9.054 7.405 24.966 1.00 81.38 260 THR A C 1
ATOM 2146 O O . THR A 1 260 ? -8.586 7.860 23.923 1.00 81.38 260 THR A O 1
ATOM 2149 N N . ALA A 1 261 ? -9.440 6.129 25.060 1.00 79.38 261 ALA A N 1
ATOM 2150 C CA . ALA A 1 261 ? -9.379 5.191 23.941 1.00 79.38 261 ALA A CA 1
ATOM 2151 C C . ALA A 1 261 ? -10.221 5.668 22.746 1.00 79.38 261 ALA A C 1
ATOM 2153 O O . ALA A 1 261 ? -9.796 5.539 21.597 1.00 79.38 261 ALA A O 1
ATOM 2154 N N . LYS A 1 262 ? -11.386 6.276 23.006 1.00 75.62 262 LYS A N 1
ATOM 2155 C CA . LYS A 1 262 ? -12.246 6.867 21.972 1.00 75.62 262 LYS A CA 1
ATOM 2156 C C . LYS A 1 262 ? -11.632 8.113 21.335 1.00 75.62 262 LYS A C 1
ATOM 2158 O O . LYS A 1 262 ? -11.685 8.249 20.117 1.00 75.62 262 LYS A O 1
ATOM 2163 N N . GLU A 1 263 ? -11.055 9.005 22.134 1.00 74.19 263 GLU A N 1
ATOM 2164 C CA . GLU A 1 263 ? -10.447 10.260 21.665 1.00 74.19 263 GLU A CA 1
ATOM 2165 C C . GLU A 1 263 ? -9.179 10.037 20.825 1.00 74.19 263 GLU A C 1
ATOM 2167 O O . GLU A 1 263 ? -8.933 10.773 19.867 1.00 74.19 263 GLU A O 1
ATOM 2172 N N . ILE A 1 264 ? -8.389 9.015 21.168 1.00 71.12 264 ILE A N 1
ATOM 2173 C CA . ILE A 1 264 ? -7.119 8.683 20.499 1.00 71.12 264 ILE A CA 1
ATOM 2174 C C . ILE A 1 264 ? -7.322 7.670 19.355 1.00 71.12 264 ILE A C 1
ATOM 2176 O O . ILE A 1 264 ? -6.406 7.425 18.570 1.00 71.12 264 ILE A O 1
ATOM 2180 N N . GLY A 1 265 ? -8.521 7.094 19.235 1.00 65.38 265 GLY A N 1
ATOM 2181 C CA . GLY A 1 265 ? -8.850 6.140 18.182 1.00 65.38 265 GLY A CA 1
ATOM 2182 C C . GLY A 1 265 ? -8.128 4.808 18.372 1.00 65.38 265 GLY A C 1
ATOM 2183 O O . GLY A 1 265 ? -7.313 4.421 17.536 1.00 65.38 265 GLY A O 1
ATOM 2184 N N . LEU A 1 266 ? -8.432 4.114 19.474 1.00 73.50 266 LEU A N 1
ATOM 2185 C CA . LEU A 1 266 ? -7.895 2.794 19.827 1.00 73.50 266 LEU A CA 1
ATOM 2186 C C . LEU A 1 266 ? -8.944 1.695 19.567 1.00 73.50 266 LEU A C 1
ATOM 2188 O O . LEU A 1 266 ? -9.628 1.255 20.496 1.00 73.50 266 LEU A O 1
ATOM 2192 N N . PRO A 1 267 ? -9.154 1.304 18.295 1.00 65.50 267 PRO A N 1
ATOM 2193 C CA . PRO A 1 267 ? -10.237 0.416 17.890 1.00 65.50 267 PRO A CA 1
ATOM 2194 C C . PRO A 1 267 ? -10.178 -0.963 18.547 1.00 65.50 267 PRO A C 1
ATOM 2196 O O . PRO A 1 267 ? -11.228 -1.513 18.872 1.00 65.50 267 PRO A O 1
ATOM 2199 N N . ILE A 1 268 ? -8.983 -1.522 18.760 1.00 72.31 268 ILE A N 1
ATOM 2200 C CA . ILE A 1 268 ? -8.833 -2.834 19.395 1.00 72.31 268 ILE A CA 1
ATOM 2201 C C . ILE A 1 268 ? -9.280 -2.769 20.848 1.00 72.31 268 ILE A C 1
ATOM 2203 O O . ILE A 1 268 ? -10.059 -3.608 21.293 1.00 72.31 268 ILE A O 1
ATOM 2207 N N . ILE A 1 269 ? -8.825 -1.754 21.578 1.00 81.50 269 ILE A N 1
ATOM 2208 C CA . ILE A 1 269 ? -9.179 -1.592 22.987 1.00 81.50 269 ILE A CA 1
ATOM 2209 C C . ILE A 1 269 ? -10.664 -1.280 23.150 1.00 81.50 269 ILE A C 1
ATOM 2211 O O . ILE A 1 269 ? -11.322 -1.882 23.991 1.00 81.50 269 ILE A O 1
ATOM 2215 N N . LEU A 1 270 ? -11.218 -0.405 22.310 1.00 77.44 270 LEU A N 1
ATOM 2216 C CA . LEU A 1 270 ? -12.648 -0.094 22.331 1.00 77.44 270 LEU A CA 1
ATOM 2217 C C . LEU A 1 270 ? -13.515 -1.326 22.072 1.00 77.44 270 LEU A C 1
ATOM 2219 O O . LEU A 1 270 ? -14.565 -1.458 22.692 1.00 77.44 270 LEU A O 1
ATOM 2223 N N . GLU A 1 271 ? -13.091 -2.215 21.178 1.00 73.81 271 GLU A N 1
ATOM 2224 C CA . GLU A 1 271 ? -13.819 -3.452 20.908 1.00 73.81 271 GLU A CA 1
ATOM 2225 C C . GLU A 1 271 ? -13.668 -4.463 22.052 1.00 73.81 271 GLU A C 1
ATOM 2227 O O . GLU A 1 271 ? -14.638 -5.111 22.423 1.00 73.81 271 GLU A O 1
ATOM 2232 N N . LEU A 1 272 ? -12.488 -4.549 22.669 1.00 74.25 272 LEU A N 1
ATOM 2233 C CA . LEU A 1 272 ? -12.224 -5.442 23.800 1.00 74.25 272 LEU A CA 1
ATOM 2234 C C . LEU A 1 272 ? -12.909 -5.019 25.110 1.00 74.25 272 LEU A C 1
ATOM 2236 O O . LEU A 1 272 ? -13.146 -5.865 25.973 1.00 74.25 272 LEU A O 1
ATOM 2240 N N . ILE A 1 273 ? -13.203 -3.727 25.275 1.00 77.25 273 ILE A N 1
ATOM 2241 C CA . ILE A 1 273 ? -13.946 -3.200 26.430 1.00 77.25 273 ILE A CA 1
ATOM 2242 C C . ILE A 1 273 ? -15.462 -3.395 26.255 1.00 77.25 273 ILE A C 1
ATOM 2244 O O . ILE A 1 273 ? -16.184 -3.464 27.253 1.00 77.25 273 ILE A O 1
ATOM 2248 N N . LYS A 1 274 ? -15.975 -3.482 25.015 1.00 62.78 274 LYS A N 1
ATOM 2249 C CA . LYS A 1 274 ? -17.412 -3.692 24.775 1.00 62.78 274 LYS A CA 1
ATOM 2250 C C . LYS A 1 274 ? -17.850 -5.026 25.389 1.00 62.78 274 LYS A C 1
ATOM 2252 O O . LYS A 1 274 ? -17.335 -6.084 25.038 1.00 62.78 274 LYS A O 1
ATOM 2257 N N . LYS A 1 275 ? -18.787 -4.929 26.334 1.00 50.53 275 LYS A N 1
ATOM 2258 C CA . LYS A 1 275 ? -19.481 -6.057 26.965 1.00 50.53 275 LYS A CA 1
ATOM 2259 C C . LYS A 1 275 ? -20.408 -6.760 25.987 1.00 50.53 275 LYS A C 1
ATOM 2261 O O . LYS A 1 275 ? -21.127 -6.037 25.260 1.00 50.53 275 LYS A O 1
#

Sequence (275 aa):
MTNLEKFFGIKVQFKQILDPLELSYLKTKALNLTALTNFNIENFFVYVHTMNIHIDHRHFAHNVELKDRIKELEVQFCVNPKQVRKGQIRFYNEIADIDLPQGVEESYGDTQLIKYFPGTLLNDRRVLKTELITYIDKSLARESHKKIKVQVLAIPQKDYQDKLSKAKRDEFKTSIDLKLTKQVQLTINFPTDDRKLSEQEYHNTLIELNKLYKGLEAQNNNSNKEDLELILNAIRASEKKDESSLKTYLKNFGDGAFKTAKEIGLPIILELIKK

Foldseek 3Di:
DALLCQQQVKDKDKDPDDDPVRVVVVLLVLLLVCLVVVDDLVQWFKFKIKMKIFGDQPHPPDPDGQLQWFQKKKKKKFADPVCLVVVQKDKDKDFPDPDPPPPWDWDDDSGMIMIIDGSVNSRVDRMTMMMMMMIGGPVPPDQVNQWIKIKIATDTDPVNVVVVVVDDRCSRMDIDTGRRDDTDDSDLDDPPDPDQDDLSLLVLLLVLLVVLLVLLVVVVDPVCPLLNVLSVQLNVCSVVSPPVSNLVSLCPHDPSSQVSCSSSVVVNSNVSNDD

Secondary structure (DSSP, 8-state):
--HHHHHH-EEEEEESS--HHHHHHHHHHHHHHHHHHT--GGGEEEEEEEEEEEE-TTSSSTT--HHHHEEEEEEEEE--HHHHHTTSEEEEEEESSSS--TT-EEEEETTEEEEEEEHHHHHT-SEEEEEEEEEEETT---GGG-EEEEEEEEEE-HHHHHHTTT--GGGGEEEEEEE---PBP------SSSPPPPHHHHHHHHHHHHHHHHHHHHT--GGGHHHHHHHHHHHHHHHTT-HHHHHHHHHT--HHHHHHHHHHT-HHHHHHH--